Protein AF-A0A7X3NSZ2-F1 (afdb_monomer_lite)

Structure (mmCIF, N/CA/C/O backbone):
data_AF-A0A7X3NSZ2-F1
#
_entry.id   AF-A0A7X3NSZ2-F1
#
loop_
_atom_site.group_PDB
_atom_site.id
_atom_site.type_symbol
_atom_site.label_atom_id
_atom_site.label_alt_id
_atom_site.label_comp_id
_atom_site.label_asym_id
_atom_site.label_entity_id
_atom_site.label_seq_id
_atom_site.pdbx_PDB_ins_code
_atom_site.Cartn_x
_atom_site.Cartn_y
_atom_site.Cartn_z
_atom_site.occupancy
_atom_site.B_iso_or_equiv
_atom_site.auth_seq_id
_atom_site.auth_comp_id
_atom_site.auth_asym_id
_atom_site.auth_atom_id
_atom_site.pdbx_PDB_model_num
ATOM 1 N N . MET A 1 1 ? 3.920 15.891 -37.381 1.00 35.09 1 MET A N 1
ATOM 2 C CA . MET A 1 1 ? 3.460 14.512 -37.670 1.00 35.09 1 MET A CA 1
ATOM 3 C C . MET A 1 1 ? 4.471 13.501 -37.118 1.00 35.09 1 MET A C 1
ATOM 5 O O . MET A 1 1 ? 5.398 13.156 -37.830 1.00 35.09 1 MET A O 1
ATOM 9 N N . LYS A 1 2 ? 4.367 13.088 -35.842 1.00 36.53 2 LYS A N 1
ATOM 10 C CA . LYS A 1 2 ? 5.225 12.048 -35.213 1.00 36.53 2 LYS A CA 1
ATOM 11 C C . LYS A 1 2 ? 4.494 11.285 -34.080 1.00 36.53 2 LYS A C 1
ATOM 13 O O . LYS A 1 2 ? 5.089 10.977 -33.058 1.00 36.53 2 LYS A O 1
ATOM 18 N N . SER A 1 3 ? 3.196 11.005 -34.232 1.00 36.59 3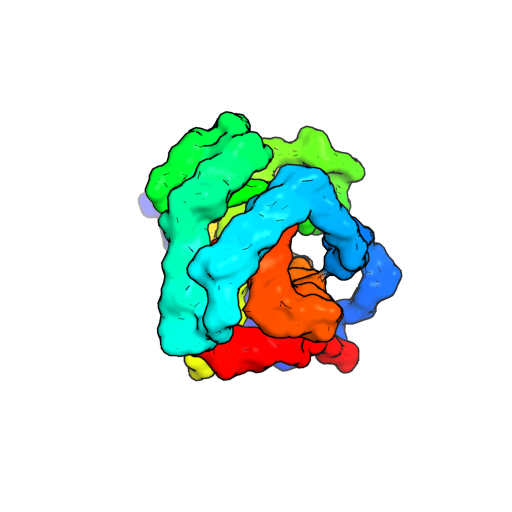 SER A N 1
ATOM 19 C CA . SER A 1 3 ? 2.405 10.279 -33.209 1.00 36.59 3 SER A CA 1
ATOM 20 C C . SER A 1 3 ? 1.760 8.982 -33.713 1.00 36.59 3 SER A C 1
ATOM 22 O O . SER A 1 3 ? 1.118 8.288 -32.936 1.00 36.59 3 SER A O 1
ATOM 24 N N . SER A 1 4 ? 1.935 8.621 -34.988 1.00 33.69 4 SER A N 1
ATOM 25 C CA . SER A 1 4 ? 1.250 7.475 -35.607 1.00 33.69 4 SER A CA 1
ATOM 26 C C . SER A 1 4 ? 1.986 6.136 -35.475 1.00 33.69 4 SER A C 1
ATOM 28 O O . SER A 1 4 ? 1.356 5.095 -35.610 1.00 33.69 4 SER A O 1
ATOM 30 N N . VAL A 1 5 ? 3.290 6.130 -35.169 1.00 38.22 5 VAL A N 1
ATOM 31 C CA . VAL A 1 5 ? 4.092 4.888 -35.083 1.00 38.22 5 VAL A CA 1
ATOM 32 C C . VAL A 1 5 ? 3.880 4.145 -33.756 1.00 38.22 5 VAL A C 1
ATOM 34 O O . VAL A 1 5 ? 4.021 2.929 -33.698 1.00 38.22 5 VAL A O 1
ATOM 37 N N . PHE A 1 6 ? 3.442 4.839 -32.702 1.00 41.88 6 PHE A N 1
ATOM 38 C CA . PHE A 1 6 ? 3.180 4.208 -31.407 1.00 41.88 6 PHE A CA 1
ATOM 39 C C . PHE A 1 6 ? 1.977 3.246 -31.459 1.00 41.88 6 PHE A C 1
ATOM 41 O O . PHE A 1 6 ? 2.056 2.150 -30.909 1.00 41.88 6 PHE A O 1
ATOM 48 N N . PHE A 1 7 ? 0.913 3.585 -32.199 1.00 40.50 7 PHE A N 1
ATOM 49 C CA . PHE A 1 7 ? -0.352 2.836 -32.193 1.00 40.50 7 PHE A CA 1
ATOM 50 C C . PHE A 1 7 ? -0.265 1.393 -32.724 1.00 40.50 7 PHE A C 1
ATOM 52 O O . PHE A 1 7 ? -0.913 0.517 -32.157 1.00 40.50 7 PHE A O 1
ATOM 59 N N . LEU A 1 8 ? 0.554 1.108 -33.746 1.00 36.34 8 LEU A N 1
ATOM 60 C CA . LEU A 1 8 ? 0.629 -0.244 -34.329 1.00 36.34 8 LEU A CA 1
ATOM 61 C C . LEU A 1 8 ? 1.374 -1.265 -33.450 1.00 36.34 8 LEU A C 1
ATOM 63 O O . LEU A 1 8 ? 1.098 -2.459 -33.529 1.00 36.34 8 LEU A O 1
ATOM 67 N N . SER A 1 9 ? 2.292 -0.819 -32.588 1.00 45.97 9 SER A N 1
ATOM 68 C CA . SER A 1 9 ? 3.065 -1.723 -31.719 1.00 45.97 9 SER A CA 1
ATOM 69 C C . SER A 1 9 ? 2.297 -2.200 -30.475 1.00 45.97 9 SER A C 1
ATOM 71 O O . SER A 1 9 ? 2.665 -3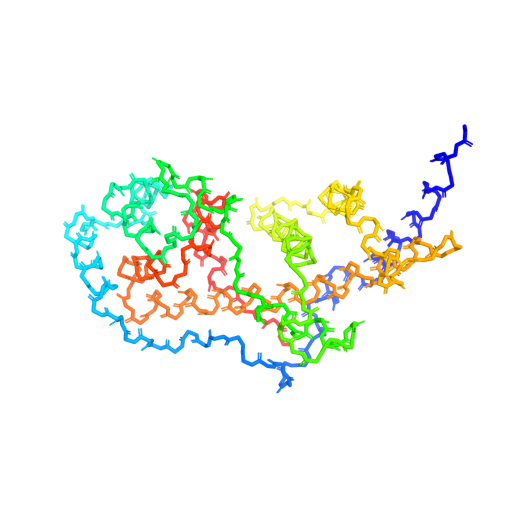.210 -29.873 1.00 45.97 9 SER A O 1
ATOM 73 N N . TYR A 1 10 ? 1.199 -1.525 -30.110 1.00 48.06 10 TYR A N 1
ATOM 74 C CA . TYR A 1 10 ? 0.397 -1.871 -28.931 1.00 48.06 10 TYR A CA 1
ATOM 75 C C . TYR A 1 10 ? -0.483 -3.105 -29.132 1.00 48.06 10 TYR A C 1
ATOM 77 O O . TYR A 1 10 ? -0.672 -3.862 -28.182 1.00 48.06 10 TYR A O 1
ATOM 85 N N . SER A 1 11 ? -0.965 -3.367 -30.352 1.00 48.50 11 SER A N 1
ATOM 86 C CA . SER A 1 11 ? -1.761 -4.570 -30.629 1.00 48.50 11 SER A CA 1
ATOM 87 C C . SER A 1 11 ? -0.955 -5.851 -30.391 1.00 48.50 11 SER A C 1
ATOM 89 O O . SER A 1 11 ? -1.490 -6.811 -29.852 1.00 48.50 11 SER A O 1
ATOM 91 N N . ILE A 1 12 ? 0.348 -5.859 -30.692 1.00 52.16 12 ILE A N 1
ATOM 92 C CA . ILE A 1 12 ? 1.235 -7.015 -30.452 1.00 52.16 12 ILE A CA 1
ATOM 93 C C . ILE A 1 12 ? 1.471 -7.231 -28.947 1.00 52.16 12 ILE A C 1
ATOM 95 O O . ILE A 1 12 ? 1.494 -8.363 -28.469 1.00 52.16 12 ILE A O 1
ATOM 99 N N . CYS A 1 13 ? 1.581 -6.141 -28.187 1.00 49.53 13 CYS A N 1
ATOM 100 C CA . CYS A 1 13 ? 1.687 -6.154 -26.728 1.00 49.53 13 CYS A CA 1
ATOM 101 C C . CYS A 1 13 ? 0.430 -6.762 -26.069 1.00 49.53 13 CYS A C 1
ATOM 103 O O . CYS A 1 13 ? 0.527 -7.594 -25.167 1.00 49.53 13 CYS A O 1
ATOM 105 N N . LEU A 1 14 ? -0.749 -6.395 -26.586 1.00 51.28 14 LEU A N 1
ATOM 106 C CA . LEU A 1 14 ? -2.050 -6.935 -26.185 1.00 51.28 14 LEU A CA 1
ATOM 107 C C . LEU A 1 14 ? -2.146 -8.441 -26.472 1.00 51.28 14 LEU A C 1
ATOM 109 O O . LEU A 1 14 ? -2.592 -9.204 -25.621 1.00 51.28 14 LEU A O 1
ATOM 113 N N . TRP A 1 15 ? -1.664 -8.874 -27.643 1.00 53.78 15 TRP A N 1
ATOM 114 C CA . TRP A 1 15 ? -1.603 -10.286 -28.024 1.00 53.78 15 TRP A CA 1
ATOM 115 C C . TRP A 1 15 ? -0.648 -11.098 -27.145 1.00 53.78 15 TRP A C 1
ATOM 117 O O . TRP A 1 15 ? -0.982 -12.223 -26.798 1.00 53.78 15 TRP A O 1
ATOM 127 N N . LEU A 1 16 ? 0.494 -10.546 -26.725 1.00 53.50 16 LEU A N 1
ATOM 128 C CA . LEU A 1 16 ? 1.410 -11.212 -25.788 1.00 53.50 16 LEU A CA 1
ATOM 129 C C . LEU A 1 16 ? 0.806 -11.360 -24.383 1.00 53.50 16 LEU A C 1
ATOM 131 O O . LEU A 1 16 ? 0.929 -12.426 -23.785 1.00 53.50 16 LEU A O 1
ATOM 135 N N . MET A 1 17 ? 0.094 -10.345 -23.878 1.00 53.56 17 MET A N 1
ATOM 136 C CA . MET A 1 17 ? -0.639 -10.463 -22.607 1.00 53.56 17 MET A CA 1
ATOM 137 C C . MET A 1 17 ? -1.823 -11.444 -22.697 1.00 53.56 17 MET A C 1
ATOM 139 O O . MET A 1 17 ? -2.117 -12.143 -21.730 1.00 53.56 17 MET A O 1
ATOM 143 N N . LEU A 1 18 ? -2.475 -11.539 -23.861 1.00 53.66 18 LEU A N 1
ATOM 144 C CA . LEU A 1 18 ? -3.557 -12.491 -24.135 1.00 53.66 18 LEU A CA 1
ATOM 145 C C . LEU A 1 18 ? -3.063 -13.935 -24.324 1.00 53.66 18 LEU A C 1
ATOM 147 O O . LEU A 1 18 ? -3.707 -14.857 -23.832 1.00 53.66 18 LEU A O 1
ATOM 151 N N . LEU A 1 19 ? -1.923 -14.141 -24.993 1.00 47.88 19 LEU A N 1
ATOM 152 C CA . LEU A 1 19 ? -1.335 -15.463 -25.259 1.00 47.88 19 LEU A CA 1
ATOM 153 C C . LEU A 1 19 ? -0.766 -16.126 -24.004 1.00 47.88 19 LEU A C 1
ATOM 155 O O . LEU A 1 19 ? -0.762 -17.350 -23.921 1.00 47.88 19 LEU A O 1
ATOM 159 N N . ILE A 1 20 ? -0.319 -15.339 -23.021 1.00 51.19 20 ILE A N 1
ATOM 160 C CA . ILE A 1 20 ? 0.092 -15.875 -21.717 1.00 51.19 20 ILE A CA 1
ATOM 161 C C . ILE A 1 20 ? -1.137 -16.287 -20.891 1.00 51.19 20 ILE A C 1
ATOM 163 O O . ILE A 1 20 ? -1.018 -17.141 -20.027 1.00 51.19 20 ILE A O 1
ATOM 167 N N . GLY A 1 21 ? -2.334 -15.777 -21.197 1.00 42.12 21 GLY A N 1
ATOM 168 C CA . GLY A 1 21 ? -3.558 -16.097 -20.473 1.00 42.12 21 GLY A CA 1
ATOM 169 C C . GLY A 1 21 ? -3.542 -15.530 -19.050 1.00 42.12 21 GLY A C 1
ATOM 170 O O . GLY A 1 21 ? -2.716 -15.886 -18.214 1.00 42.12 21 GLY A O 1
ATOM 171 N N . ALA A 1 22 ? -4.527 -14.692 -18.726 1.00 43.78 22 ALA A N 1
ATOM 172 C CA . ALA A 1 22 ? -4.773 -14.247 -17.351 1.00 43.78 22 ALA A CA 1
ATOM 173 C C . ALA A 1 22 ? -4.772 -15.388 -16.292 1.00 43.78 22 ALA A C 1
ATOM 175 O O . ALA A 1 22 ? -4.341 -15.124 -15.170 1.00 43.78 22 ALA A O 1
ATOM 176 N N . PRO A 1 23 ? -5.162 -16.648 -16.605 1.00 41.56 23 PRO A N 1
ATOM 177 C CA . PRO A 1 23 ? -5.028 -17.761 -15.664 1.00 41.56 23 PRO A CA 1
ATOM 178 C C . PRO A 1 23 ? -3.584 -18.226 -15.412 1.00 41.56 23 PRO A C 1
ATOM 180 O O . PRO A 1 23 ? -3.306 -18.705 -14.319 1.00 41.56 23 PRO A O 1
ATOM 183 N N . ALA A 1 24 ? -2.655 -18.098 -16.370 1.00 39.03 24 ALA A N 1
ATOM 184 C CA . ALA A 1 24 ? -1.296 -18.635 -16.209 1.00 39.03 24 ALA A CA 1
ATOM 185 C C . ALA A 1 24 ? -0.373 -17.709 -15.397 1.00 39.03 24 ALA A C 1
ATOM 187 O O . ALA A 1 24 ? 0.578 -18.169 -14.762 1.00 39.03 24 ALA A O 1
ATOM 188 N N . LEU A 1 25 ? -0.693 -16.410 -15.351 1.00 43.59 25 LEU A N 1
ATOM 189 C CA . LEU A 1 25 ? -0.060 -15.442 -14.447 1.00 43.59 25 LEU A CA 1
ATOM 190 C C . LEU A 1 25 ? -0.298 -15.770 -12.959 1.00 43.59 25 LEU A C 1
ATOM 192 O O . LEU A 1 25 ? 0.456 -15.304 -12.111 1.00 43.59 25 LEU A O 1
ATOM 196 N N . LEU A 1 26 ? -1.306 -16.595 -12.645 1.00 42.41 26 LEU A N 1
ATOM 197 C CA . LEU A 1 26 ? -1.582 -17.094 -11.294 1.00 42.41 26 LEU A CA 1
ATOM 198 C C . LEU A 1 26 ? -0.808 -18.375 -10.933 1.00 42.41 26 LEU A C 1
ATOM 200 O O . LEU A 1 26 ? -0.823 -18.750 -9.768 1.00 42.41 26 LEU A O 1
ATOM 204 N N . THR A 1 27 ? -0.138 -19.037 -11.886 1.00 40.28 27 THR A N 1
ATOM 205 C CA . THR A 1 27 ? 0.480 -20.370 -11.688 1.00 40.28 27 THR A CA 1
ATOM 206 C C . THR A 1 27 ? 2.011 -20.398 -11.688 1.00 40.28 27 THR A C 1
ATOM 208 O O . THR A 1 27 ? 2.591 -21.474 -11.593 1.00 40.28 27 THR A O 1
ATOM 211 N N . VAL A 1 28 ? 2.707 -19.262 -11.812 1.00 39.16 28 VAL A N 1
ATOM 212 C CA . VAL A 1 28 ? 4.183 -19.270 -11.856 1.00 39.16 28 VAL A CA 1
ATOM 213 C C . VAL A 1 28 ? 4.778 -18.165 -10.992 1.00 39.16 28 VAL A C 1
ATOM 215 O O . VAL A 1 28 ? 5.143 -17.115 -11.506 1.00 39.16 28 VAL A O 1
ATOM 218 N N . VAL A 1 29 ? 4.940 -18.432 -9.691 1.00 41.72 29 VAL A N 1
ATOM 219 C CA . VAL A 1 29 ? 6.037 -17.866 -8.881 1.00 41.72 29 VAL A CA 1
ATOM 220 C C . VAL A 1 29 ? 6.434 -18.884 -7.805 1.00 41.72 29 VAL A C 1
ATOM 222 O O . VAL A 1 29 ? 5.722 -19.058 -6.816 1.00 41.72 29 VAL A O 1
ATOM 225 N N . ASN A 1 30 ? 7.593 -19.530 -7.971 1.00 38.22 30 ASN A N 1
ATOM 226 C CA . ASN A 1 30 ? 8.265 -20.213 -6.863 1.00 38.22 30 ASN A CA 1
ATOM 227 C C . ASN A 1 30 ? 8.746 -19.148 -5.867 1.00 38.22 30 ASN A C 1
ATOM 229 O O . ASN A 1 30 ? 9.495 -18.239 -6.216 1.00 38.22 30 ASN A O 1
ATOM 233 N N . ALA A 1 31 ? 8.238 -19.239 -4.644 1.00 41.94 31 ALA A N 1
ATOM 234 C CA . ALA A 1 31 ? 8.200 -18.171 -3.651 1.00 41.94 31 ALA A CA 1
ATOM 235 C C . ALA A 1 31 ? 9.450 -18.027 -2.769 1.00 41.94 31 ALA A C 1
ATOM 237 O O . ALA A 1 31 ? 9.527 -17.066 -2.001 1.00 41.94 31 ALA A O 1
ATOM 238 N N . ASP A 1 32 ? 10.387 -18.969 -2.834 1.00 38.06 32 ASP A N 1
ATOM 239 C CA . ASP A 1 32 ? 11.293 -19.224 -1.707 1.00 38.06 32 ASP A CA 1
ATOM 240 C C . ASP A 1 32 ? 12.547 -18.334 -1.640 1.00 38.06 32 ASP A C 1
ATOM 242 O O . ASP A 1 32 ? 13.280 -18.407 -0.659 1.00 38.06 32 ASP A O 1
ATOM 246 N N . GLU A 1 33 ? 12.792 -17.430 -2.595 1.00 39.12 33 GLU A N 1
ATOM 247 C CA . GLU A 1 33 ? 14.076 -16.694 -2.652 1.00 39.12 33 GLU A CA 1
ATOM 248 C C . GLU A 1 33 ? 13.965 -15.162 -2.678 1.00 39.12 33 GLU A C 1
ATOM 250 O O . GLU A 1 33 ? 14.886 -14.463 -3.101 1.00 39.12 33 GLU A O 1
ATOM 255 N N . LEU A 1 34 ? 12.853 -14.590 -2.211 1.00 39.97 34 LEU A N 1
ATOM 256 C CA . LEU A 1 34 ? 12.586 -13.164 -2.403 1.00 39.97 34 LEU A CA 1
ATOM 257 C C . LEU A 1 34 ? 12.498 -12.379 -1.087 1.00 39.97 34 LEU A C 1
ATOM 259 O O . LEU A 1 34 ? 11.438 -12.314 -0.467 1.00 39.97 34 LEU A O 1
ATOM 263 N N . GLY A 1 35 ? 13.632 -11.747 -0.744 1.00 40.91 35 GLY A N 1
ATOM 264 C CA . GLY A 1 35 ? 13.902 -10.748 0.306 1.00 40.91 35 GLY A CA 1
ATOM 265 C C . GLY A 1 35 ? 12.745 -10.318 1.217 1.00 40.91 35 GLY A C 1
ATOM 266 O O . GLY A 1 35 ? 11.675 -9.898 0.760 1.00 40.91 35 GLY A O 1
ATOM 267 N N . GLU A 1 36 ? 13.002 -10.374 2.528 1.00 37.03 36 GLU A N 1
ATOM 268 C CA . GLU A 1 36 ? 12.077 -9.967 3.584 1.00 37.03 36 GLU A CA 1
ATOM 269 C C . GLU A 1 36 ? 11.566 -8.538 3.336 1.00 37.03 36 GLU A C 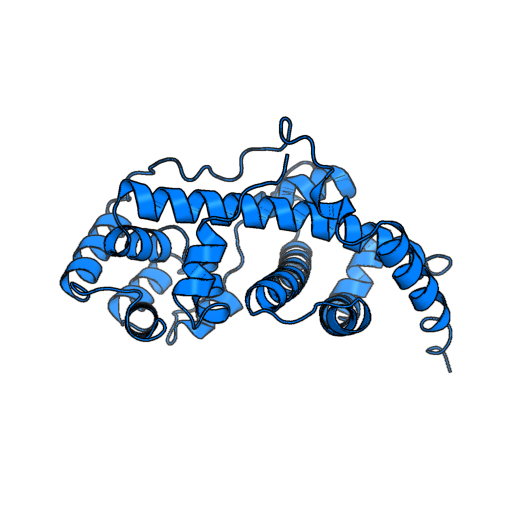1
ATOM 271 O O . GLU A 1 36 ? 12.237 -7.544 3.600 1.00 37.03 36 GLU A O 1
ATOM 276 N N . THR A 1 37 ? 10.322 -8.408 2.870 1.00 44.78 37 THR A N 1
ATOM 277 C CA . THR A 1 37 ? 9.543 -7.224 3.245 1.00 44.78 37 THR A CA 1
ATOM 278 C C . THR A 1 37 ? 9.443 -7.234 4.760 1.00 44.78 37 THR A C 1
ATOM 280 O O . THR A 1 37 ? 9.261 -8.335 5.287 1.00 44.78 37 THR A O 1
ATOM 283 N N . PRO A 1 38 ? 9.510 -6.078 5.449 1.00 43.66 38 PRO A N 1
ATOM 284 C CA . PRO A 1 38 ? 9.404 -6.015 6.899 1.00 43.66 38 PRO A CA 1
ATOM 285 C C . PRO A 1 38 ? 8.186 -6.824 7.317 1.00 43.66 38 PRO A C 1
ATOM 287 O O . PRO A 1 38 ? 7.033 -6.478 7.033 1.00 43.66 38 PRO A O 1
ATOM 290 N N . ASN A 1 39 ? 8.510 -7.991 7.859 1.00 45.72 39 ASN A N 1
ATOM 291 C CA . ASN A 1 39 ? 7.576 -9.030 8.193 1.00 45.72 39 ASN A CA 1
ATOM 292 C C . ASN A 1 39 ? 6.588 -8.368 9.158 1.00 45.72 39 ASN A C 1
ATOM 294 O O . ASN A 1 39 ? 7.020 -7.666 10.080 1.00 45.72 39 ASN A O 1
ATOM 298 N N . ILE A 1 40 ? 5.278 -8.538 8.946 1.00 51.12 40 ILE A N 1
ATOM 299 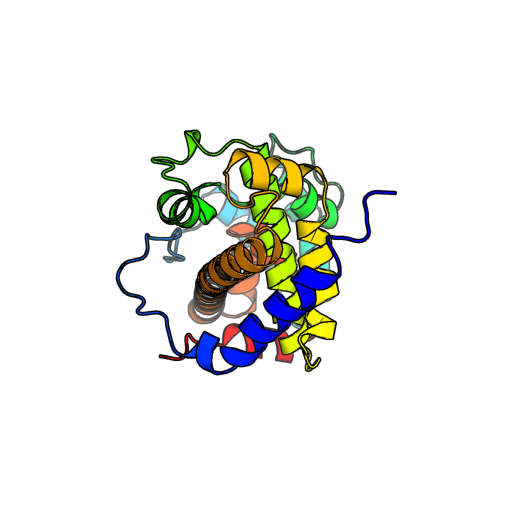C CA . ILE A 1 40 ? 4.307 -8.236 10.007 1.00 51.12 40 ILE A CA 1
ATOM 300 C C . ILE A 1 40 ? 4.467 -9.327 11.072 1.00 51.12 40 ILE A C 1
ATOM 302 O O . ILE A 1 40 ? 3.535 -10.043 11.416 1.00 51.12 40 ILE A O 1
ATOM 306 N N . ARG A 1 41 ? 5.686 -9.482 11.597 1.00 47.28 41 ARG A N 1
ATOM 307 C CA . ARG A 1 41 ? 5.871 -10.032 12.922 1.00 47.28 41 ARG A CA 1
ATOM 308 C C . ARG A 1 41 ? 5.118 -9.088 13.831 1.00 47.28 41 ARG A C 1
ATOM 310 O O . ARG A 1 41 ? 5.012 -7.895 13.536 1.00 47.28 41 ARG A O 1
ATOM 317 N N . GLU A 1 42 ? 4.564 -9.660 14.882 1.00 61.31 42 GLU A N 1
ATOM 318 C CA . GLU A 1 42 ? 3.838 -9.036 15.980 1.00 61.31 42 GLU A CA 1
ATOM 319 C C . GLU A 1 42 ? 4.686 -7.944 16.646 1.00 61.31 42 GLU A C 1
ATOM 321 O O . GLU A 1 42 ? 5.127 -8.053 17.790 1.00 61.31 42 GLU A O 1
ATOM 326 N N . ASN A 1 43 ? 4.989 -6.885 15.904 1.00 68.12 43 ASN A N 1
ATOM 327 C CA . ASN A 1 43 ? 5.871 -5.843 16.344 1.00 68.12 43 ASN A CA 1
ATOM 328 C C . ASN A 1 43 ? 5.095 -5.131 17.427 1.00 68.12 43 ASN A C 1
ATOM 330 O O . ASN A 1 43 ? 4.034 -4.536 17.200 1.00 68.12 43 ASN A O 1
ATOM 334 N N . LYS A 1 44 ? 5.622 -5.275 18.637 1.00 87.94 44 LYS A N 1
ATOM 335 C CA . LYS A 1 44 ? 5.152 -4.556 19.800 1.00 87.94 44 LYS A CA 1
ATOM 336 C C . LYS A 1 44 ? 5.077 -3.082 19.417 1.00 87.94 44 LYS A C 1
ATOM 338 O O . LYS A 1 44 ? 6.056 -2.528 18.923 1.00 87.94 44 LYS A O 1
ATOM 343 N N . LEU A 1 45 ? 3.913 -2.476 19.639 1.00 92.88 45 LEU A N 1
ATOM 344 C CA . LEU A 1 45 ? 3.738 -1.046 19.425 1.00 92.88 45 LEU A CA 1
ATOM 345 C C . LEU A 1 45 ? 4.806 -0.313 20.243 1.00 92.88 45 LEU A C 1
ATOM 347 O O . LEU A 1 45 ? 5.004 -0.607 21.428 1.00 92.88 45 LEU A O 1
ATOM 351 N N . SER A 1 46 ? 5.493 0.634 19.616 1.00 93.81 46 SER A N 1
ATOM 352 C CA . SER A 1 46 ? 6.335 1.595 20.318 1.00 93.81 46 SER A CA 1
ATOM 353 C C . SER A 1 46 ? 5.505 2.388 21.334 1.00 93.81 46 SER A C 1
ATOM 355 O O . SER A 1 46 ? 4.272 2.369 21.326 1.00 93.81 46 SER A O 1
ATOM 357 N N . ALA A 1 47 ? 6.162 3.115 22.238 1.00 94.56 47 ALA A N 1
ATOM 358 C CA . ALA A 1 47 ? 5.454 3.874 23.270 1.00 94.56 47 ALA A CA 1
ATOM 359 C C . ALA A 1 47 ? 4.468 4.909 22.684 1.00 94.56 47 ALA A C 1
ATOM 361 O O . ALA A 1 47 ? 3.361 5.069 23.205 1.00 94.56 47 ALA A O 1
ATOM 362 N N . SER A 1 48 ? 4.839 5.584 21.588 1.00 93.81 48 SER A N 1
ATOM 363 C CA . SER A 1 48 ? 3.966 6.536 20.888 1.00 93.81 48 SER A CA 1
ATOM 364 C C . SER A 1 48 ? 2.792 5.832 20.206 1.00 93.81 48 SER A C 1
ATOM 366 O O . SER A 1 48 ? 1.648 6.256 20.378 1.00 93.81 48 SER A O 1
ATOM 368 N N . GLU A 1 49 ? 3.046 4.721 19.512 1.00 96.44 49 GLU A N 1
ATOM 369 C CA . GLU A 1 49 ? 2.017 3.900 18.867 1.00 96.44 49 GLU A CA 1
ATOM 370 C C . GLU A 1 49 ? 1.026 3.314 19.882 1.00 96.44 49 GLU A C 1
ATOM 372 O O . GLU A 1 49 ? -0.184 3.352 19.676 1.00 96.44 49 GLU A O 1
ATOM 377 N N . GLN A 1 50 ? 1.515 2.823 21.022 1.00 97.31 50 GLN A N 1
ATOM 378 C CA . GLN A 1 50 ? 0.676 2.280 22.087 1.00 97.31 50 GLN A CA 1
ATOM 379 C C . GLN A 1 50 ? -0.219 3.364 22.698 1.00 97.31 50 GLN A C 1
ATOM 381 O O . GLN A 1 50 ? -1.387 3.108 22.998 1.00 97.31 50 GLN A O 1
ATOM 386 N N . LYS A 1 51 ? 0.304 4.587 22.856 1.00 96.94 51 LYS A N 1
ATOM 387 C CA . LYS A 1 51 ? -0.466 5.736 23.342 1.00 96.94 51 LYS A CA 1
ATOM 388 C C . LYS A 1 51 ? -1.610 6.079 22.387 1.00 96.94 51 LYS A C 1
ATOM 390 O O . LYS A 1 51 ? -2.745 6.218 22.844 1.00 96.94 51 LYS A O 1
ATOM 395 N N . ILE A 1 52 ? -1.338 6.209 21.085 1.00 97.69 52 ILE A N 1
ATOM 396 C CA . ILE A 1 52 ? -2.393 6.522 20.108 1.00 97.69 52 ILE A CA 1
ATOM 397 C C . ILE A 1 52 ? -3.375 5.354 19.947 1.00 97.69 52 ILE A C 1
ATOM 399 O O . ILE A 1 52 ? -4.577 5.595 19.882 1.00 97.69 52 ILE A O 1
ATOM 403 N N . PHE A 1 53 ? -2.910 4.102 20.003 1.00 97.75 53 PHE A N 1
ATOM 404 C CA . PHE A 1 53 ? -3.768 2.914 19.989 1.00 97.75 53 PHE A CA 1
ATOM 405 C C . PHE A 1 53 ? -4.802 2.943 21.118 1.00 97.75 53 PHE A C 1
ATOM 407 O O . PHE A 1 53 ? -5.995 2.815 20.856 1.00 97.75 53 PHE A O 1
ATOM 414 N N . THR A 1 54 ? -4.371 3.166 22.365 1.00 97.56 54 THR A N 1
ATOM 415 C CA . THR A 1 54 ? -5.283 3.229 23.519 1.00 97.56 54 THR A CA 1
ATOM 416 C C . THR A 1 54 ? -6.313 4.354 23.371 1.00 97.56 54 THR A C 1
ATOM 418 O O . THR A 1 54 ? -7.487 4.166 23.701 1.00 97.56 54 THR A O 1
ATOM 421 N N . LEU A 1 55 ? -5.896 5.513 22.845 1.00 97.31 55 LEU A N 1
ATOM 422 C CA . LEU A 1 55 ? -6.791 6.649 22.605 1.00 97.31 55 LEU A CA 1
ATOM 423 C C . LEU A 1 55 ? -7.849 6.316 21.548 1.00 97.31 55 LEU A C 1
ATOM 425 O O . LEU A 1 55 ? -9.039 6.455 21.820 1.00 97.31 55 LEU A O 1
ATOM 429 N N . LEU A 1 56 ? -7.429 5.819 20.382 1.00 97.56 56 LEU A N 1
ATOM 430 C CA . LEU A 1 56 ? -8.346 5.465 19.299 1.00 97.56 56 LEU A CA 1
ATOM 431 C C . LEU A 1 56 ? -9.277 4.320 19.698 1.00 97.56 56 LEU A C 1
ATOM 433 O O . LEU A 1 56 ? -10.464 4.376 19.406 1.00 97.56 56 LEU A O 1
ATOM 437 N N . LYS A 1 57 ? -8.787 3.318 20.431 1.00 97.06 57 LYS A N 1
ATOM 438 C CA . LYS A 1 57 ? -9.630 2.226 20.932 1.00 97.06 57 LYS A CA 1
ATOM 439 C C . LYS A 1 57 ? -10.737 2.725 21.866 1.00 97.06 57 LYS A C 1
ATOM 441 O O . LYS A 1 57 ? -11.859 2.234 21.806 1.00 97.06 57 LYS A O 1
ATOM 446 N N . THR A 1 58 ? -10.431 3.712 22.707 1.00 97.12 58 THR A N 1
ATOM 447 C CA . THR A 1 58 ? -11.417 4.325 23.613 1.00 97.12 58 THR A CA 1
ATOM 448 C C . THR A 1 58 ? -12.442 5.167 22.846 1.00 97.12 58 THR A C 1
ATOM 450 O O . THR A 1 58 ? -13.622 5.147 23.179 1.00 97.12 58 THR A O 1
ATOM 453 N N . GLU A 1 59 ? -12.008 5.899 21.817 1.00 96.38 59 GLU A N 1
ATOM 454 C CA . GLU A 1 59 ? -12.874 6.784 21.020 1.00 96.38 59 GLU A CA 1
ATOM 455 C C . GLU A 1 59 ? -13.719 6.026 19.981 1.00 96.38 59 GLU A C 1
ATOM 457 O O . GLU A 1 59 ? -14.788 6.497 19.592 1.00 96.38 59 GLU A O 1
ATOM 462 N N . PHE A 1 60 ? -13.277 4.835 19.570 1.00 96.00 60 PHE A N 1
ATOM 463 C CA . PHE A 1 60 ? -13.948 3.978 18.593 1.00 96.00 60 PHE A CA 1
ATOM 464 C C . PHE A 1 60 ? -14.198 2.560 19.154 1.00 96.00 60 PHE A C 1
ATOM 466 O O . PHE A 1 60 ? -13.643 1.591 18.636 1.00 96.00 60 PHE A O 1
ATOM 473 N N . PRO A 1 61 ? -15.045 2.401 20.194 1.00 91.44 61 PRO A N 1
ATOM 474 C CA . PRO A 1 61 ? -15.267 1.107 20.854 1.00 91.44 61 PRO A CA 1
ATOM 475 C C . PRO A 1 61 ? -16.143 0.129 20.047 1.00 91.44 61 PRO A C 1
ATOM 477 O O . PRO A 1 61 ? -16.249 -1.042 20.406 1.00 91.44 61 PRO A O 1
ATOM 480 N N . GLY A 1 62 ? -16.812 0.605 18.991 1.00 86.44 62 GLY A N 1
ATOM 481 C CA . GLY A 1 62 ? -17.731 -0.185 18.168 1.00 86.44 62 GLY A CA 1
ATOM 482 C C . GLY A 1 62 ? -17.059 -0.941 17.018 1.00 86.44 62 GLY A C 1
ATOM 483 O O . GLY A 1 62 ? -15.862 -0.823 16.775 1.00 86.44 62 GLY A O 1
ATOM 484 N N . GLU A 1 63 ? -17.860 -1.706 16.275 1.00 91.88 63 GLU A N 1
ATOM 485 C CA . GLU A 1 63 ? -17.439 -2.390 15.045 1.00 91.88 63 GLU A CA 1
ATOM 486 C C . GLU A 1 63 ? -16.938 -1.393 13.990 1.00 91.88 63 GLU A C 1
ATOM 488 O O . GLU A 1 63 ? -17.688 -0.549 13.489 1.00 91.88 63 GLU A O 1
ATOM 493 N N . LEU A 1 64 ? -15.661 -1.503 13.625 1.00 92.00 64 LEU A N 1
ATOM 494 C CA . LEU A 1 64 ? -15.025 -0.574 12.690 1.00 92.00 64 LEU A CA 1
ATOM 495 C C . LEU A 1 64 ? -15.405 -0.823 11.225 1.00 92.00 64 LEU A C 1
ATOM 497 O O . LEU A 1 64 ? -15.430 0.120 10.434 1.00 92.00 64 LEU A O 1
ATOM 501 N N . LEU A 1 65 ? -15.720 -2.072 10.876 1.00 90.50 65 LEU A N 1
ATOM 502 C CA . LEU A 1 65 ? -16.153 -2.478 9.534 1.00 90.50 65 LEU A CA 1
ATOM 503 C C . LEU A 1 65 ? -17.664 -2.312 9.306 1.00 90.50 65 LEU A C 1
ATOM 505 O O . LEU A 1 65 ? -18.170 -2.685 8.250 1.00 90.50 65 LEU A O 1
ATOM 509 N N . ARG A 1 66 ? -18.413 -1.776 10.274 1.00 84.50 66 ARG A N 1
ATOM 510 C CA . ARG A 1 66 ? -19.856 -1.566 10.121 1.00 84.50 66 ARG A CA 1
ATOM 511 C C . ARG A 1 66 ? -20.151 -0.401 9.165 1.00 84.50 66 ARG A C 1
ATOM 513 O O . ARG A 1 66 ? -19.343 0.519 9.015 1.00 84.50 66 ARG A O 1
ATOM 520 N N . ASP A 1 67 ? -21.335 -0.448 8.553 1.00 84.19 67 ASP A N 1
ATOM 521 C CA . ASP A 1 67 ? -21.903 0.602 7.707 1.00 84.19 67 ASP A CA 1
ATOM 522 C C . ASP A 1 67 ? -20.959 1.032 6.577 1.00 84.19 67 ASP A C 1
ATOM 524 O O . ASP A 1 67 ? -20.678 2.223 6.433 1.00 84.19 67 ASP A O 1
ATOM 528 N N . GLU A 1 68 ? -20.444 0.078 5.793 1.00 84.62 68 GLU A N 1
ATOM 529 C CA . GLU A 1 68 ? -19.640 0.384 4.597 1.00 84.62 68 GLU A CA 1
ATOM 530 C C . GLU A 1 68 ? -18.402 1.243 4.924 1.00 84.62 68 GLU A C 1
ATOM 532 O O . GLU A 1 68 ? -18.142 2.289 4.320 1.00 84.62 68 GLU A O 1
ATOM 537 N N . PHE A 1 69 ? -17.638 0.834 5.945 1.00 91.25 69 PHE A N 1
ATOM 538 C CA . PHE A 1 69 ? -16.418 1.519 6.396 1.00 91.25 69 PHE A CA 1
ATOM 539 C C . PHE A 1 69 ? -16.628 2.933 6.965 1.00 91.25 69 PHE A C 1
ATOM 541 O O . PHE A 1 69 ? -15.644 3.640 7.211 1.00 91.25 69 PHE A O 1
ATOM 548 N N . LYS A 1 70 ? -17.863 3.388 7.224 1.00 91.88 70 LYS A N 1
ATOM 549 C CA . LYS A 1 70 ? -18.106 4.748 7.749 1.00 91.88 70 LYS A CA 1
ATOM 550 C C . LYS A 1 70 ? -17.350 5.019 9.046 1.00 91.88 70 LYS A C 1
ATOM 552 O O . LYS A 1 70 ? -16.761 6.090 9.187 1.00 91.88 70 LYS A O 1
ATOM 557 N N . THR A 1 71 ? -17.329 4.069 9.980 1.00 93.50 71 THR A N 1
ATOM 558 C CA . THR A 1 71 ? -16.590 4.223 11.243 1.00 93.50 71 THR A CA 1
ATOM 559 C C . THR A 1 71 ? -15.085 4.297 11.000 1.00 93.50 71 THR A C 1
ATOM 561 O O . THR A 1 71 ? -14.416 5.167 11.556 1.00 93.50 71 THR A O 1
ATOM 564 N N . LEU A 1 72 ? -14.553 3.462 10.107 1.00 94.50 72 LEU A N 1
ATOM 565 C CA . LEU A 1 72 ? -13.131 3.466 9.771 1.00 94.50 72 LEU A CA 1
ATOM 566 C C . LEU A 1 72 ? -12.690 4.768 9.074 1.00 94.50 72 LEU A C 1
ATOM 568 O O . LEU A 1 72 ? -11.613 5.287 9.358 1.00 94.50 72 LEU A O 1
ATOM 572 N N . ARG A 1 73 ? -13.554 5.356 8.237 1.00 95.31 73 ARG A N 1
ATOM 573 C CA . ARG A 1 73 ? -13.343 6.691 7.646 1.00 95.31 73 ARG A CA 1
ATOM 574 C C . ARG A 1 73 ? -13.405 7.808 8.689 1.00 95.31 73 ARG A C 1
ATOM 576 O O . ARG A 1 73 ? -12.621 8.750 8.633 1.00 95.31 73 ARG A O 1
ATOM 583 N N . LYS A 1 74 ? -14.303 7.712 9.675 1.00 96.00 74 LYS A N 1
ATOM 584 C CA . LYS A 1 74 ? -14.320 8.654 10.810 1.00 96.00 74 LYS A CA 1
ATOM 585 C C . LYS A 1 74 ? -13.027 8.573 11.623 1.00 96.00 74 LYS A C 1
ATOM 587 O O . LYS A 1 74 ? -12.522 9.612 12.031 1.00 96.00 74 LYS A O 1
ATOM 592 N N . LEU A 1 75 ? -12.483 7.369 11.822 1.00 96.94 75 LEU A N 1
ATOM 593 C CA . LEU A 1 75 ? -11.184 7.175 12.468 1.00 96.94 75 LEU A CA 1
ATOM 594 C C . LEU A 1 75 ? -10.064 7.844 11.670 1.00 96.94 75 LEU A C 1
ATOM 596 O O . LEU A 1 75 ? -9.265 8.572 12.256 1.00 96.94 75 LEU A O 1
ATOM 600 N N . SER A 1 76 ? -10.026 7.658 10.346 1.00 96.88 76 SER A N 1
ATOM 601 C CA . SER A 1 76 ? -8.969 8.244 9.514 1.00 96.88 76 SER A CA 1
ATOM 602 C C . SER A 1 76 ? -8.979 9.774 9.521 1.00 96.88 76 SER A C 1
ATOM 604 O O . SER A 1 76 ? -7.924 10.394 9.471 1.00 96.88 76 SER A O 1
ATOM 606 N N . GLU A 1 77 ? -10.154 10.392 9.640 1.00 97.19 77 GLU A N 1
ATOM 607 C CA . GLU A 1 77 ? -10.298 11.851 9.753 1.00 97.19 77 GLU A CA 1
ATOM 608 C C . GLU A 1 77 ? -10.260 12.355 11.208 1.00 97.19 77 GLU A C 1
ATOM 610 O O . GLU A 1 77 ? -10.452 13.545 11.472 1.00 97.19 77 GLU A O 1
ATOM 615 N N . HIS A 1 78 ? -10.022 11.474 12.185 1.00 97.50 78 HIS A N 1
ATOM 616 C CA . HIS A 1 78 ? -10.019 11.868 13.585 1.00 97.50 78 HIS A CA 1
ATOM 617 C C . HIS A 1 78 ? -8.807 12.749 13.906 1.00 97.50 78 HIS A C 1
ATOM 619 O O . HIS A 1 78 ? -7.661 12.391 13.625 1.00 97.50 78 HIS A O 1
ATOM 625 N N . LYS A 1 79 ? -9.039 13.882 14.583 1.00 96.62 79 LYS A N 1
ATOM 626 C CA . LYS A 1 79 ? -7.998 14.881 14.889 1.00 96.62 79 LYS A CA 1
ATOM 627 C C . LYS A 1 79 ? -6.765 14.273 15.564 1.00 96.62 79 LYS A C 1
ATOM 629 O O . LYS A 1 79 ? -5.644 14.632 15.224 1.00 96.62 79 LYS A O 1
ATOM 634 N N . ARG A 1 80 ? -6.953 13.349 16.514 1.00 96.25 80 ARG A N 1
ATOM 635 C CA . ARG A 1 80 ? -5.823 12.705 17.208 1.00 96.25 80 ARG A CA 1
ATOM 636 C C . ARG A 1 80 ? -4.990 11.828 16.279 1.00 96.25 80 ARG A C 1
ATOM 638 O O . ARG A 1 80 ? -3.773 11.809 16.417 1.00 96.25 80 ARG A O 1
ATOM 645 N N . TYR A 1 81 ? -5.634 11.134 15.345 1.00 97.38 81 TYR A N 1
ATOM 646 C CA . TYR A 1 81 ? -4.938 10.299 14.374 1.00 97.38 81 TYR A CA 1
ATOM 647 C C . TYR A 1 81 ? -4.175 11.158 13.357 1.00 97.38 81 TYR A C 1
ATOM 649 O O . TYR A 1 81 ? -2.995 10.920 13.126 1.00 97.38 81 TYR A O 1
ATOM 657 N N . LEU A 1 82 ? -4.787 12.230 12.845 1.00 96.75 82 LEU A N 1
ATOM 658 C CA . LEU A 1 82 ? -4.112 13.178 11.947 1.00 96.75 82 LEU A CA 1
ATOM 659 C C . LEU A 1 82 ? -2.920 13.882 12.612 1.00 96.75 82 LEU A C 1
ATOM 661 O O . LEU A 1 82 ? -1.876 14.062 11.980 1.00 96.75 82 LEU A O 1
ATOM 665 N N . ASN A 1 83 ? -3.043 14.240 13.895 1.00 95.50 83 ASN A N 1
ATOM 666 C CA . ASN A 1 83 ? -1.925 14.769 14.675 1.00 95.50 83 ASN A CA 1
ATOM 667 C C . ASN A 1 83 ? -0.804 13.734 14.807 1.00 95.50 83 ASN A C 1
ATOM 669 O O . ASN A 1 83 ? 0.344 14.057 14.526 1.00 95.50 83 ASN A O 1
ATOM 673 N N . TYR A 1 84 ? -1.139 12.487 15.155 1.00 96.12 84 TYR A N 1
ATOM 674 C CA . TYR A 1 84 ? -0.167 11.396 15.224 1.00 96.12 84 TYR A CA 1
ATOM 675 C C . TYR A 1 84 ? 0.575 11.194 13.892 1.00 96.12 84 TYR A C 1
ATOM 677 O O . TYR A 1 84 ? 1.800 11.075 13.891 1.00 96.12 84 TYR A O 1
ATOM 685 N N . LEU A 1 85 ? -0.133 11.215 12.756 1.00 95.88 85 LEU A N 1
ATOM 686 C CA . LEU A 1 85 ? 0.500 11.129 11.435 1.00 95.88 85 LEU A CA 1
ATOM 687 C C . LEU A 1 85 ? 1.413 12.330 11.167 1.00 95.88 85 LEU A C 1
ATOM 689 O O . LEU A 1 85 ? 2.519 12.152 10.671 1.00 95.88 85 LEU A O 1
ATOM 693 N N . SER A 1 86 ? 0.986 13.540 11.526 1.00 94.75 86 SER A N 1
ATOM 694 C CA . SER A 1 86 ? 1.789 14.757 11.334 1.00 94.75 86 SER A CA 1
ATOM 695 C C . SER A 1 86 ? 3.053 14.768 12.201 1.00 94.75 86 SER A C 1
ATOM 697 O O . SER A 1 86 ? 4.077 15.291 11.782 1.00 94.75 86 SER A O 1
ATOM 699 N N . GLU A 1 87 ? 3.000 14.186 13.401 1.00 93.44 87 GLU A N 1
ATOM 700 C CA . GLU A 1 87 ? 4.165 14.028 14.280 1.00 93.44 87 GLU A CA 1
ATOM 701 C C . GLU A 1 87 ? 5.114 12.934 13.766 1.00 93.44 87 GLU A C 1
ATOM 703 O O . GLU A 1 87 ? 6.328 13.125 13.740 1.00 93.44 87 GLU A O 1
ATOM 708 N N . THR A 1 88 ? 4.561 11.799 13.327 1.00 92.94 88 THR A N 1
ATOM 709 C CA . THR A 1 88 ? 5.332 10.638 12.845 1.00 92.94 88 THR A CA 1
ATOM 710 C C . THR A 1 88 ? 6.025 10.928 11.515 1.00 92.94 88 THR A C 1
ATOM 712 O O . THR A 1 88 ? 7.156 10.504 11.297 1.00 92.94 88 THR A O 1
ATOM 715 N N . TYR A 1 89 ? 5.368 11.688 10.640 1.00 92.00 89 TYR A N 1
ATOM 716 C CA . TYR A 1 89 ? 5.864 12.057 9.318 1.00 92.00 89 TYR A CA 1
ATOM 717 C C . TYR A 1 89 ? 6.129 13.563 9.243 1.00 92.00 89 TYR A C 1
ATOM 719 O O . TYR A 1 89 ? 5.701 14.211 8.302 1.00 92.00 89 TYR A O 1
ATOM 727 N N . ALA A 1 90 ? 6.831 14.133 10.228 1.00 87.81 90 ALA A N 1
ATOM 728 C CA . ALA A 1 90 ? 7.012 15.586 10.358 1.00 87.81 90 ALA A CA 1
ATOM 729 C C . ALA A 1 90 ? 7.738 16.269 9.181 1.00 87.81 90 ALA A C 1
ATOM 731 O O . ALA A 1 90 ? 7.585 17.475 8.982 1.00 87.81 90 ALA A O 1
ATOM 732 N N . ALA A 1 91 ? 8.531 15.516 8.408 1.00 86.31 91 ALA A N 1
ATOM 733 C CA . ALA A 1 91 ? 9.131 16.005 7.163 1.00 86.31 91 ALA A CA 1
ATOM 734 C C . ALA A 1 91 ? 8.067 16.294 6.089 1.00 86.31 91 ALA A C 1
ATOM 736 O O . ALA A 1 91 ? 8.234 17.181 5.251 1.00 86.31 91 ALA A O 1
ATOM 737 N N . GLU A 1 92 ? 6.949 15.579 6.163 1.00 78.06 92 GLU A N 1
ATOM 738 C CA . GLU A 1 92 ? 5.797 15.727 5.298 1.00 78.06 92 GLU A CA 1
ATOM 739 C C . GLU A 1 92 ? 4.814 16.692 5.965 1.00 78.06 92 GLU A C 1
ATOM 741 O O . GLU A 1 92 ? 4.535 16.623 7.160 1.00 78.06 92 GLU A O 1
ATOM 746 N N . LYS A 1 93 ? 4.329 17.673 5.201 1.00 78.31 93 LYS A N 1
ATOM 747 C CA . LYS A 1 93 ? 3.496 18.772 5.720 1.00 78.31 93 LYS A CA 1
ATOM 748 C C . LYS A 1 93 ? 2.375 18.249 6.635 1.00 78.31 93 LYS A C 1
ATOM 750 O O . LYS A 1 93 ? 1.769 17.231 6.301 1.00 78.31 93 LYS A O 1
ATOM 755 N N . PRO A 1 94 ? 2.004 18.984 7.702 1.00 84.69 94 PRO A N 1
ATOM 756 C CA . PRO A 1 94 ? 0.940 18.553 8.601 1.00 84.69 94 PRO A CA 1
ATOM 757 C C . PRO A 1 94 ? -0.353 18.266 7.832 1.00 84.69 94 PRO A C 1
ATOM 759 O O . PRO A 1 94 ? -0.790 19.061 6.990 1.00 84.69 94 PRO A O 1
ATOM 762 N N . PHE A 1 95 ? -0.972 17.130 8.140 1.00 88.75 95 PHE A N 1
ATOM 763 C CA . PHE A 1 95 ? -2.143 16.635 7.426 1.00 88.75 95 PHE A CA 1
ATOM 764 C C . PHE A 1 95 ? -3.409 17.240 8.031 1.00 88.75 95 PHE A C 1
ATOM 766 O O . PHE A 1 95 ? -3.786 16.946 9.163 1.00 88.75 95 PHE A O 1
ATOM 773 N N . LYS A 1 96 ? -4.095 18.092 7.262 1.00 90.12 96 LYS A N 1
ATOM 774 C CA . LYS A 1 96 ? -5.411 18.634 7.647 1.00 90.12 96 LYS A CA 1
ATOM 775 C C . LYS A 1 96 ? -6.547 17.661 7.347 1.00 90.12 96 LYS A C 1
ATOM 777 O O . LYS A 1 96 ? -7.606 17.766 7.955 1.00 90.12 96 LYS A O 1
ATOM 782 N N . LYS A 1 97 ? -6.335 16.777 6.374 1.00 94.25 97 LYS A N 1
ATOM 783 C CA . LYS A 1 97 ? -7.263 15.722 5.965 1.00 94.25 97 LYS A CA 1
ATOM 784 C C . LYS A 1 97 ? -6.482 14.466 5.633 1.00 94.25 97 LYS A C 1
ATOM 786 O O . LYS A 1 97 ? -5.390 14.568 5.066 1.00 94.25 97 LYS A O 1
ATOM 791 N N . PHE A 1 98 ? -7.061 13.301 5.891 1.00 94.75 98 PHE A N 1
ATOM 792 C CA . PHE A 1 98 ? -6.371 12.037 5.648 1.00 94.75 98 PHE A CA 1
ATOM 793 C C . PHE A 1 98 ? -6.049 11.806 4.167 1.00 94.75 98 PHE A C 1
ATOM 795 O O . PHE A 1 98 ? -4.988 11.292 3.836 1.00 94.75 98 PHE A O 1
ATOM 802 N N . GLU A 1 99 ? -6.894 12.284 3.249 1.00 94.19 99 GLU A N 1
ATOM 803 C CA . GLU A 1 99 ? -6.662 12.208 1.794 1.00 94.19 99 GLU A CA 1
ATOM 804 C C . GLU A 1 99 ? -5.363 12.881 1.305 1.00 94.19 99 GLU A C 1
ATOM 806 O O . GLU A 1 99 ? -4.941 12.667 0.166 1.00 94.19 99 GLU A O 1
ATOM 811 N N . GLN A 1 100 ? -4.747 13.733 2.129 1.00 93.06 100 GLN A N 1
ATOM 812 C CA . GLN A 1 100 ? -3.463 14.372 1.836 1.00 93.06 100 GLN A CA 1
ATOM 813 C C . GLN A 1 100 ? -2.290 13.430 2.112 1.00 93.06 100 GLN A C 1
ATOM 815 O O . GLN A 1 100 ? -1.253 13.551 1.468 1.00 93.06 100 GLN A O 1
ATOM 820 N N . PHE A 1 101 ? -2.464 12.482 3.034 1.00 94.44 101 PHE A N 1
ATOM 821 C CA . PHE A 1 101 ? -1.424 11.558 3.463 1.00 94.44 101 PHE A CA 1
ATOM 822 C C . PHE A 1 101 ? -0.864 10.718 2.303 1.00 94.44 101 PHE A C 1
ATOM 824 O O . PHE A 1 101 ? 0.308 10.898 1.975 1.00 94.44 101 PHE A O 1
ATOM 831 N N . PRO A 1 102 ? -1.660 9.911 1.570 1.00 93.38 102 PRO A N 1
ATOM 832 C CA . PRO A 1 102 ? -1.133 9.094 0.472 1.00 93.38 102 PRO A CA 1
ATOM 833 C C . PRO A 1 102 ? -0.703 9.906 -0.765 1.00 93.38 102 PRO A C 1
ATOM 835 O O . PRO A 1 102 ? -0.244 9.328 -1.743 1.00 93.38 102 PRO A O 1
ATOM 838 N N . LYS A 1 103 ? -0.886 11.237 -0.770 1.00 91.56 103 LYS A N 1
ATOM 839 C CA . LYS A 1 103 ? -0.401 12.126 -1.843 1.00 91.56 103 LYS A CA 1
ATOM 840 C C . LYS A 1 103 ? 0.992 12.680 -1.560 1.00 91.56 103 LYS A C 1
ATOM 842 O O . LYS A 1 103 ? 1.684 13.051 -2.501 1.00 91.56 103 LYS A O 1
ATOM 847 N N . ASN A 1 104 ? 1.359 12.773 -0.284 1.00 90.69 104 ASN A N 1
ATOM 848 C CA . ASN A 1 104 ? 2.616 13.372 0.156 1.00 90.69 104 ASN A CA 1
ATOM 849 C C . ASN A 1 104 ? 3.600 12.316 0.664 1.00 90.69 104 ASN A C 1
ATOM 851 O O . ASN A 1 104 ? 4.799 12.517 0.576 1.00 90.69 104 ASN A O 1
ATOM 855 N N . VAL A 1 105 ? 3.101 11.190 1.177 1.00 93.75 105 VAL A N 1
ATOM 856 C CA . VAL A 1 105 ? 3.938 10.139 1.752 1.00 93.75 105 VAL A CA 1
ATOM 857 C C . VAL A 1 105 ? 4.069 8.985 0.768 1.00 93.75 105 VAL A C 1
ATOM 859 O O . VAL A 1 105 ? 3.069 8.428 0.316 1.00 93.75 105 VAL A O 1
ATOM 862 N N . LEU A 1 106 ? 5.310 8.607 0.470 1.00 93.94 106 LEU A N 1
ATOM 863 C CA . LEU A 1 106 ? 5.643 7.399 -0.280 1.00 93.94 106 LEU A CA 1
ATOM 864 C C . LEU A 1 106 ? 5.974 6.251 0.687 1.00 93.94 106 LEU A C 1
ATOM 866 O O . LEU A 1 106 ? 6.413 6.503 1.814 1.00 93.94 106 LEU A O 1
ATOM 870 N N . PRO A 1 107 ? 5.777 4.981 0.288 1.00 94.81 107 PRO A N 1
ATOM 871 C CA . PRO A 1 107 ? 6.279 3.861 1.080 1.00 94.81 107 PRO A CA 1
ATOM 872 C C . PRO A 1 107 ? 7.813 3.907 1.181 1.00 94.81 107 PRO A C 1
ATOM 874 O O . PRO A 1 107 ? 8.447 4.594 0.394 1.00 94.81 107 PRO A O 1
ATOM 877 N N . PRO A 1 108 ? 8.449 3.172 2.107 1.00 94.38 108 PRO A N 1
ATOM 878 C CA . PRO A 1 108 ? 9.908 3.077 2.134 1.00 94.38 108 PRO A CA 1
ATOM 879 C C . PRO A 1 108 ? 10.457 2.514 0.815 1.00 94.38 108 PRO A C 1
ATOM 881 O O . PRO A 1 108 ? 9.873 1.581 0.251 1.00 94.38 108 PRO A O 1
ATOM 884 N N . LYS A 1 109 ? 11.589 3.041 0.336 1.00 95.94 109 LYS A N 1
ATOM 885 C CA . LYS A 1 109 ? 12.221 2.625 -0.932 1.00 95.94 109 LYS A CA 1
ATOM 886 C C . LYS A 1 109 ? 12.588 1.138 -0.946 1.00 95.94 109 LYS A C 1
ATOM 888 O O . LYS A 1 109 ? 12.539 0.498 -1.996 1.00 95.94 109 LYS A O 1
ATOM 893 N N . GLU A 1 110 ? 12.891 0.565 0.218 1.00 96.31 110 GLU A N 1
ATOM 894 C CA . GLU A 1 110 ? 13.180 -0.858 0.426 1.00 96.31 110 GLU A CA 1
ATOM 895 C C . GLU A 1 110 ? 12.063 -1.754 -0.110 1.00 96.31 110 GLU A C 1
ATOM 897 O O . GLU A 1 110 ? 12.325 -2.862 -0.573 1.00 96.31 110 GLU A O 1
ATOM 902 N N . ARG A 1 111 ? 10.819 -1.255 -0.124 1.00 95.00 111 ARG A N 1
ATOM 903 C CA . ARG A 1 111 ? 9.669 -1.958 -0.703 1.00 95.00 111 ARG A CA 1
ATOM 904 C C . ARG A 1 111 ? 9.885 -2.332 -2.170 1.00 95.00 111 ARG A C 1
ATOM 906 O O . ARG A 1 111 ? 9.326 -3.331 -2.611 1.00 95.00 111 ARG A O 1
ATOM 913 N N . TYR A 1 112 ? 10.672 -1.552 -2.911 1.00 96.31 112 TYR A N 1
ATOM 914 C CA . TYR A 1 112 ? 10.944 -1.767 -4.334 1.00 96.31 112 TYR A CA 1
ATOM 915 C C . TYR A 1 112 ? 12.371 -2.224 -4.625 1.00 96.31 112 TYR A C 1
ATOM 917 O O . TYR A 1 112 ? 12.642 -2.640 -5.750 1.00 96.31 112 TYR A O 1
ATOM 925 N N . LEU A 1 113 ? 13.270 -2.185 -3.636 1.00 96.00 113 LEU A N 1
ATOM 926 C CA . LEU A 1 113 ? 14.698 -2.456 -3.821 1.00 96.00 113 LEU A CA 1
ATOM 927 C C . LEU A 1 113 ? 14.958 -3.760 -4.573 1.00 96.00 113 LEU A C 1
ATOM 929 O O . LEU A 1 113 ? 15.752 -3.780 -5.508 1.00 96.00 113 LEU A O 1
ATOM 933 N N . LYS A 1 114 ? 14.228 -4.817 -4.222 1.00 95.25 114 LYS A N 1
ATOM 934 C CA . LYS A 1 114 ? 14.353 -6.116 -4.871 1.00 95.25 114 LYS A CA 1
ATOM 935 C C . LYS A 1 114 ? 14.142 -6.057 -6.389 1.00 95.25 114 LYS A C 1
ATOM 937 O O . LYS A 1 114 ? 14.953 -6.581 -7.143 1.00 95.25 114 LYS A O 1
ATOM 942 N N . TYR A 1 115 ? 13.093 -5.376 -6.845 1.00 95.94 115 TYR A N 1
ATOM 943 C CA . TYR A 1 115 ? 12.842 -5.223 -8.278 1.00 95.94 115 TYR A CA 1
ATOM 944 C C . TYR A 1 115 ? 13.968 -4.441 -8.958 1.00 95.94 115 TYR A C 1
ATOM 946 O O . TYR A 1 115 ? 14.421 -4.789 -10.047 1.00 95.94 115 TYR A O 1
ATOM 954 N N . PHE A 1 116 ? 14.447 -3.380 -8.305 1.00 96.12 116 PHE A N 1
ATOM 955 C CA . PHE A 1 116 ? 15.549 -2.578 -8.826 1.00 96.12 116 PHE A CA 1
ATOM 956 C C . PHE A 1 116 ? 16.873 -3.358 -8.886 1.00 96.12 116 PHE A C 1
ATOM 958 O O . PHE A 1 116 ? 17.643 -3.168 -9.828 1.00 96.12 116 PHE A O 1
ATOM 965 N N . GLN A 1 117 ? 17.119 -4.262 -7.937 1.00 95.69 117 GLN A N 1
ATOM 966 C CA . GLN A 1 117 ? 18.251 -5.190 -7.964 1.00 95.69 117 GLN A CA 1
ATOM 967 C C . GLN A 1 117 ? 18.157 -6.139 -9.163 1.00 95.69 117 GLN A C 1
ATOM 969 O O . GLN A 1 117 ? 19.098 -6.222 -9.949 1.00 95.69 117 GLN A O 1
ATOM 974 N N . GLU A 1 118 ? 17.007 -6.791 -9.340 1.00 94.50 118 GLU A N 1
ATOM 975 C CA . GLU A 1 118 ? 16.792 -7.815 -10.370 1.00 94.50 118 GLU A CA 1
ATOM 976 C C . GLU A 1 118 ? 16.797 -7.247 -11.794 1.00 94.50 118 GLU A C 1
ATOM 978 O O . GLU A 1 118 ? 17.308 -7.881 -12.716 1.00 94.50 118 GLU A O 1
ATOM 983 N N . HIS A 1 119 ? 16.250 -6.045 -11.986 1.00 94.06 119 HIS A N 1
ATOM 984 C CA . HIS A 1 119 ? 16.022 -5.495 -13.324 1.00 94.06 119 HIS A CA 1
ATOM 985 C C . HIS A 1 119 ? 16.936 -4.327 -13.694 1.00 94.06 119 HIS A C 1
ATOM 987 O O . HIS A 1 119 ? 17.110 -4.048 -14.881 1.00 94.06 119 HIS A O 1
ATOM 993 N N . PHE A 1 120 ? 17.525 -3.634 -12.715 1.00 94.06 120 PHE A N 1
ATOM 994 C CA . PHE A 1 120 ? 18.273 -2.395 -12.954 1.00 94.06 120 PHE A CA 1
ATOM 995 C C . PHE A 1 120 ? 19.680 -2.378 -12.351 1.00 94.06 120 PHE A C 1
ATOM 997 O O . PHE A 1 120 ? 20.331 -1.332 -12.406 1.00 94.06 120 PHE A O 1
ATOM 1004 N N . ASN A 1 121 ? 20.164 -3.510 -11.822 1.00 94.25 121 ASN A N 1
ATOM 1005 C CA . ASN A 1 121 ? 21.487 -3.655 -11.200 1.00 94.25 121 ASN A CA 1
ATOM 1006 C C . ASN A 1 121 ? 21.765 -2.639 -10.075 1.00 94.25 121 ASN A C 1
ATOM 1008 O O . ASN A 1 121 ? 22.916 -2.281 -9.827 1.00 94.25 121 ASN A O 1
ATOM 1012 N N . VAL A 1 122 ? 20.714 -2.155 -9.413 1.00 96.00 122 VAL A N 1
ATOM 1013 C CA . VAL A 1 122 ? 20.819 -1.283 -8.237 1.00 96.00 122 VAL A CA 1
ATOM 1014 C C . VAL A 1 122 ? 21.287 -2.121 -7.060 1.00 96.00 122 VAL A C 1
ATOM 1016 O O . VAL A 1 122 ? 20.695 -3.160 -6.801 1.00 96.00 122 VAL A O 1
ATOM 1019 N N . LYS A 1 123 ? 22.324 -1.709 -6.328 1.00 96.31 123 LYS A N 1
ATOM 1020 C CA . LYS A 1 123 ? 22.876 -2.557 -5.250 1.00 96.31 123 LYS A CA 1
ATOM 1021 C C . LYS A 1 123 ? 22.172 -2.357 -3.914 1.00 96.31 123 LYS A C 1
ATOM 1023 O O . LYS A 1 123 ? 21.970 -3.318 -3.173 1.00 96.31 123 LYS A O 1
ATOM 1028 N N . ASN A 1 124 ? 21.812 -1.118 -3.604 1.00 96.94 124 ASN A N 1
ATOM 1029 C CA . ASN A 1 124 ? 21.243 -0.710 -2.323 1.00 96.94 124 ASN A CA 1
ATOM 1030 C C . ASN A 1 124 ? 20.187 0.389 -2.519 1.00 96.94 124 ASN A C 1
ATOM 1032 O O . ASN A 1 124 ? 19.983 0.895 -3.620 1.00 96.94 124 ASN A O 1
ATOM 1036 N N . VAL A 1 125 ? 19.496 0.729 -1.434 1.00 96.62 125 VAL A N 1
ATOM 1037 C CA . VAL A 1 125 ? 18.364 1.659 -1.450 1.00 96.62 125 VAL A CA 1
ATOM 1038 C C . VAL A 1 125 ? 18.754 3.101 -1.808 1.00 96.62 125 VAL A C 1
ATOM 1040 O O . VAL A 1 125 ? 17.951 3.815 -2.412 1.00 96.62 125 VAL A O 1
ATOM 1043 N N . ASP A 1 126 ? 19.986 3.514 -1.505 1.00 97.06 126 ASP A N 1
ATOM 1044 C CA . ASP A 1 126 ? 20.468 4.885 -1.718 1.00 97.06 126 ASP A CA 1
ATOM 1045 C C . ASP A 1 126 ? 20.686 5.203 -3.204 1.00 97.06 126 ASP A C 1
ATOM 1047 O O . ASP A 1 126 ? 20.605 6.356 -3.625 1.00 97.06 126 ASP A O 1
ATOM 1051 N N . GLU A 1 127 ? 20.901 4.173 -4.025 1.00 96.88 127 GLU A N 1
ATOM 1052 C CA . GLU A 1 127 ? 21.000 4.279 -5.484 1.00 96.88 127 GLU A CA 1
ATOM 1053 C C . GLU A 1 127 ? 19.635 4.500 -6.170 1.00 96.88 127 GLU A C 1
ATOM 1055 O O . GLU A 1 127 ? 19.589 4.815 -7.362 1.00 96.88 127 GLU A O 1
ATOM 1060 N N . ILE A 1 128 ? 18.517 4.353 -5.446 1.00 97.25 128 ILE A N 1
ATOM 1061 C CA . ILE A 1 128 ? 17.174 4.653 -5.955 1.00 97.25 128 ILE A CA 1
ATOM 1062 C C . ILE A 1 128 ? 16.884 6.130 -5.693 1.00 97.25 128 ILE A C 1
ATOM 1064 O O . ILE A 1 128 ? 16.675 6.556 -4.552 1.00 97.25 128 ILE A O 1
ATOM 1068 N N . THR A 1 129 ? 16.835 6.933 -6.753 1.00 96.88 129 THR A N 1
ATOM 1069 C CA . THR A 1 129 ? 16.527 8.364 -6.605 1.00 96.88 129 THR A CA 1
ATOM 1070 C C . THR A 1 129 ? 15.066 8.584 -6.191 1.00 96.88 129 THR A C 1
ATOM 1072 O O . THR A 1 129 ? 14.199 7.754 -6.466 1.00 96.88 129 THR A O 1
ATOM 1075 N N . GLU A 1 130 ? 14.749 9.733 -5.579 1.00 95.94 130 GLU A N 1
ATOM 1076 C CA . GLU A 1 130 ? 13.357 10.064 -5.214 1.00 95.94 130 GLU A CA 1
ATOM 1077 C C . GLU A 1 130 ? 12.414 10.078 -6.423 1.00 95.94 130 GLU A C 1
ATOM 1079 O O . GLU A 1 130 ? 11.274 9.620 -6.339 1.00 95.94 130 GLU A O 1
ATOM 1084 N N . ARG A 1 131 ? 12.901 10.549 -7.579 1.00 95.94 131 ARG A N 1
ATOM 1085 C CA . ARG A 1 131 ? 12.129 10.550 -8.828 1.00 95.94 131 ARG A CA 1
ATOM 1086 C C . ARG A 1 131 ? 11.757 9.128 -9.242 1.00 95.94 131 ARG A C 1
ATOM 1088 O O . ARG A 1 131 ? 10.607 8.873 -9.585 1.00 95.94 131 ARG A O 1
ATOM 1095 N N . GLU A 1 132 ? 12.717 8.210 -9.223 1.00 96.44 132 GLU A N 1
ATOM 1096 C CA . GLU A 1 132 ? 12.490 6.812 -9.607 1.00 96.44 132 GLU A CA 1
ATOM 1097 C C . GLU A 1 132 ? 11.555 6.107 -8.642 1.00 96.44 132 GLU A C 1
ATOM 1099 O O . GLU A 1 132 ? 10.648 5.396 -9.066 1.00 96.44 132 GLU A O 1
ATOM 1104 N N . HIS A 1 133 ? 11.745 6.359 -7.350 1.00 97.00 133 HIS A N 1
ATOM 1105 C CA . HIS A 1 133 ? 10.880 5.853 -6.306 1.00 97.00 133 HIS A CA 1
ATOM 1106 C C . HIS A 1 133 ? 9.421 6.300 -6.511 1.00 97.00 133 HIS A C 1
ATOM 1108 O O . HIS A 1 133 ? 8.514 5.463 -6.518 1.00 97.00 133 HIS A O 1
ATOM 1114 N N . ALA A 1 134 ? 9.194 7.593 -6.760 1.00 96.19 134 ALA A N 1
ATOM 1115 C CA . ALA A 1 134 ? 7.866 8.142 -7.024 1.00 96.19 134 ALA A CA 1
ATOM 1116 C C . ALA A 1 134 ? 7.233 7.559 -8.301 1.00 96.19 134 ALA A C 1
ATOM 1118 O O . ALA A 1 134 ? 6.067 7.159 -8.284 1.00 96.19 134 ALA A O 1
ATOM 1119 N N . ILE A 1 135 ? 8.003 7.457 -9.392 1.00 95.69 135 ILE A N 1
ATOM 1120 C CA . ILE A 1 135 ? 7.562 6.845 -10.657 1.00 95.69 135 ILE A CA 1
ATOM 1121 C C . ILE A 1 135 ? 7.133 5.394 -10.433 1.00 95.69 135 ILE A C 1
ATOM 1123 O O . ILE A 1 135 ? 6.045 4.988 -10.850 1.00 95.69 135 ILE A O 1
ATOM 1127 N N . PHE A 1 136 ? 7.971 4.613 -9.756 1.00 95.31 136 PHE A N 1
ATOM 1128 C CA . PHE A 1 136 ? 7.717 3.198 -9.540 1.00 95.31 136 PHE A CA 1
ATOM 1129 C C . PHE A 1 136 ? 6.487 2.975 -8.658 1.00 95.31 136 PHE A C 1
ATOM 1131 O O . PHE A 1 136 ? 5.625 2.156 -8.985 1.00 95.31 136 PHE A O 1
ATOM 1138 N N . HIS A 1 137 ? 6.349 3.763 -7.586 1.00 95.31 137 HIS A N 1
ATOM 1139 C CA . HIS A 1 137 ? 5.157 3.731 -6.747 1.00 95.31 137 HIS A CA 1
ATOM 1140 C C . HIS A 1 137 ? 3.894 4.109 -7.532 1.00 95.31 137 HIS A C 1
ATOM 1142 O O . HIS A 1 137 ? 2.881 3.423 -7.424 1.00 95.31 137 HIS A O 1
ATOM 1148 N N . GLN A 1 138 ? 3.946 5.139 -8.382 1.00 94.25 138 GLN A N 1
ATOM 1149 C CA . GLN A 1 138 ? 2.802 5.532 -9.206 1.00 94.25 138 GLN A CA 1
ATOM 1150 C C . GLN A 1 138 ? 2.335 4.400 -10.132 1.00 94.25 138 GLN A C 1
ATOM 1152 O O . GLN A 1 138 ? 1.124 4.212 -10.295 1.00 94.25 138 GLN A O 1
ATOM 1157 N N . LEU A 1 139 ? 3.269 3.671 -10.753 1.00 94.19 139 LEU A N 1
ATOM 1158 C CA . LEU A 1 139 ? 2.949 2.523 -11.604 1.00 94.19 139 LEU A CA 1
ATOM 1159 C C . LEU A 1 139 ? 2.352 1.373 -10.782 1.00 94.19 139 LEU A C 1
ATOM 1161 O O . LEU A 1 139 ? 1.311 0.835 -11.159 1.00 94.19 139 LEU A O 1
ATOM 1165 N N . SER A 1 140 ? 2.951 1.064 -9.629 1.00 93.50 140 SER A N 1
ATOM 1166 C CA . SER A 1 140 ? 2.433 0.094 -8.653 1.00 93.50 140 SER A CA 1
ATOM 1167 C C . SER A 1 140 ? 0.984 0.404 -8.245 1.00 93.50 140 SER A C 1
ATOM 1169 O O . SER A 1 140 ? 0.119 -0.471 -8.287 1.00 93.50 140 SER A O 1
ATOM 1171 N N . GLU A 1 141 ? 0.665 1.670 -7.969 1.00 92.12 141 GLU A N 1
ATOM 1172 C CA . GLU A 1 141 ? -0.691 2.103 -7.612 1.00 92.12 141 GLU A CA 1
ATOM 1173 C C . GLU A 1 141 ? -1.702 1.970 -8.766 1.00 92.12 141 GLU A C 1
ATOM 1175 O O . GLU A 1 141 ? -2.894 1.772 -8.517 1.00 92.12 141 GLU A O 1
ATOM 1180 N N . GLN A 1 142 ? -1.276 2.064 -10.035 1.00 91.56 142 GLN A N 1
ATOM 1181 C CA . GLN A 1 142 ? -2.183 1.761 -11.155 1.00 91.56 142 GLN A CA 1
ATOM 1182 C C . GLN A 1 142 ? -2.504 0.268 -11.223 1.00 91.56 142 GLN A C 1
ATOM 1184 O O . GLN A 1 142 ? -3.654 -0.089 -11.469 1.00 91.56 142 GLN A O 1
ATOM 1189 N N . LEU A 1 143 ? -1.519 -0.595 -10.971 1.00 90.94 143 LEU A N 1
ATOM 1190 C CA . LEU A 1 143 ? -1.711 -2.045 -10.967 1.00 90.94 143 LEU A CA 1
ATOM 1191 C C . LEU A 1 143 ? -2.610 -2.497 -9.819 1.00 90.94 143 LEU A C 1
ATOM 1193 O O . LEU A 1 143 ? -3.524 -3.290 -10.028 1.00 90.94 143 LEU A O 1
ATOM 1197 N N . TRP A 1 144 ? -2.427 -1.911 -8.637 1.00 90.38 144 TRP A N 1
ATOM 1198 C CA . TRP A 1 144 ? -3.337 -2.110 -7.514 1.00 90.38 144 TRP A CA 1
ATOM 1199 C C . TRP A 1 144 ? -4.793 -1.786 -7.879 1.00 90.38 144 TRP A C 1
ATOM 1201 O O . TRP A 1 144 ? -5.702 -2.549 -7.561 1.00 90.38 144 TRP A O 1
ATOM 1211 N N . LYS A 1 145 ? -5.037 -0.677 -8.593 1.00 89.69 145 LYS A N 1
ATOM 1212 C CA . LYS A 1 145 ? -6.397 -0.311 -9.021 1.00 89.69 145 LYS A CA 1
ATOM 1213 C C . LYS A 1 145 ? -7.024 -1.365 -9.922 1.00 89.69 145 LYS A C 1
ATOM 1215 O O . LYS A 1 145 ? -8.219 -1.600 -9.778 1.00 89.69 145 LYS A O 1
ATOM 1220 N N . ILE A 1 146 ? -6.247 -1.981 -10.813 1.00 88.75 146 ILE A N 1
ATOM 1221 C CA . ILE A 1 146 ? -6.728 -3.062 -11.681 1.00 88.75 146 ILE A CA 1
ATOM 1222 C C . ILE A 1 146 ? -7.191 -4.253 -10.830 1.00 88.75 146 ILE A C 1
ATOM 1224 O O . ILE A 1 146 ? -8.337 -4.679 -10.976 1.00 88.75 146 ILE A O 1
ATOM 1228 N N . ASP A 1 147 ? -6.360 -4.721 -9.892 1.00 86.38 147 ASP A N 1
ATOM 1229 C CA . ASP A 1 147 ? -6.706 -5.838 -8.993 1.00 86.38 147 ASP A CA 1
ATOM 1230 C C . ASP A 1 147 ? -7.969 -5.539 -8.165 1.00 86.38 147 ASP A C 1
ATOM 1232 O O . ASP A 1 147 ? -8.892 -6.351 -8.066 1.00 86.38 147 ASP A O 1
ATOM 1236 N N . VAL A 1 148 ? -8.075 -4.314 -7.644 1.00 87.00 148 VAL A N 1
ATOM 1237 C CA . VAL A 1 148 ? -9.260 -3.866 -6.905 1.00 87.00 148 VAL A CA 1
ATOM 1238 C C . VAL A 1 148 ? -10.513 -3.862 -7.771 1.00 87.00 148 VAL A C 1
ATOM 1240 O O . VAL A 1 148 ? -11.568 -4.276 -7.300 1.00 87.00 148 VAL A O 1
ATOM 1243 N N . GLN A 1 149 ? -10.454 -3.429 -9.032 1.00 88.69 149 GLN A N 1
ATOM 1244 C CA . GLN A 1 149 ? -11.650 -3.484 -9.874 1.00 88.69 149 GLN A CA 1
ATOM 1245 C C . GLN A 1 149 ? -12.134 -4.932 -10.085 1.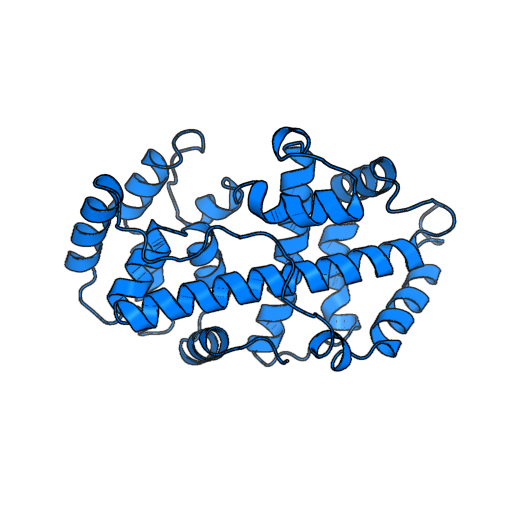00 88.69 149 GLN A C 1
ATOM 1247 O O . GLN A 1 149 ? -13.345 -5.156 -10.059 1.00 88.69 149 GLN A O 1
ATOM 1252 N N . GLN A 1 150 ? -11.223 -5.905 -10.217 1.00 86.81 150 GLN A N 1
ATOM 1253 C CA . GLN A 1 150 ? -11.587 -7.329 -10.310 1.00 86.81 150 GLN A CA 1
ATOM 1254 C C . GLN A 1 150 ? -12.266 -7.830 -9.033 1.00 86.81 150 GLN A C 1
ATOM 1256 O O . GLN A 1 150 ? -13.243 -8.572 -9.107 1.00 86.81 150 GLN A O 1
ATOM 1261 N N . LEU A 1 151 ? -11.783 -7.403 -7.861 1.00 85.62 151 LEU A N 1
ATOM 1262 C CA . LEU A 1 151 ? -12.407 -7.713 -6.568 1.00 85.62 151 LEU A CA 1
ATOM 1263 C C . LEU A 1 151 ? -13.854 -7.225 -6.479 1.00 85.62 151 LEU A C 1
ATOM 1265 O O . LEU A 1 151 ? -14.693 -7.906 -5.900 1.00 85.62 151 LEU A O 1
ATOM 1269 N N . HIS A 1 152 ? -14.151 -6.083 -7.097 1.00 86.69 152 HIS A N 1
ATOM 1270 C CA . HIS A 1 152 ? -15.504 -5.527 -7.191 1.00 86.69 152 HIS A CA 1
ATOM 1271 C C . HIS A 1 152 ? -16.346 -6.153 -8.314 1.00 86.69 152 HIS A C 1
ATOM 1273 O O . HIS A 1 152 ? -17.349 -5.578 -8.732 1.00 86.69 152 HIS A O 1
ATOM 1279 N N . GLY A 1 153 ? -15.935 -7.310 -8.843 1.00 86.06 153 GLY A N 1
ATOM 1280 C CA . GLY A 1 153 ? -16.677 -8.052 -9.863 1.00 86.06 153 GLY A CA 1
ATOM 1281 C C . GLY A 1 153 ? -16.642 -7.420 -11.253 1.00 86.06 153 GLY A C 1
ATOM 1282 O O . GLY A 1 153 ? -17.387 -7.847 -12.133 1.00 86.06 153 GLY A O 1
ATOM 1283 N N . LYS A 1 154 ? -15.793 -6.410 -11.483 1.00 87.75 154 LYS A N 1
ATOM 1284 C CA . LYS A 1 154 ? -15.617 -5.858 -12.826 1.00 87.75 154 LYS A CA 1
ATOM 1285 C C . LYS A 1 154 ? -14.696 -6.756 -13.630 1.00 87.75 154 LYS A C 1
ATOM 1287 O O . LYS A 1 154 ? -13.565 -7.030 -13.230 1.00 87.75 154 LYS A O 1
ATOM 1292 N N . GLU A 1 155 ? -15.167 -7.150 -14.801 1.00 86.75 155 GLU A N 1
ATOM 1293 C CA . GLU A 1 155 ? -14.346 -7.861 -15.765 1.00 86.75 155 GLU A CA 1
ATOM 1294 C C . GLU A 1 155 ? -13.202 -6.951 -16.239 1.00 86.75 155 GLU A C 1
ATOM 1296 O O . GLU A 1 155 ? -13.423 -5.914 -16.867 1.00 86.75 155 GLU A O 1
ATOM 1301 N N . MET A 1 156 ? -11.964 -7.319 -15.906 1.00 85.31 156 MET A N 1
ATOM 1302 C CA . MET A 1 156 ? -10.768 -6.638 -16.405 1.00 85.31 156 MET A CA 1
ATOM 1303 C C . MET A 1 156 ? -10.298 -7.316 -17.690 1.00 85.31 156 MET A C 1
ATOM 1305 O O . MET A 1 156 ? -9.312 -8.053 -17.698 1.00 85.31 156 MET A O 1
ATOM 1309 N N . THR A 1 157 ? -11.018 -7.069 -18.784 1.00 86.19 157 THR A N 1
ATOM 1310 C CA . THR A 1 157 ? -10.527 -7.405 -20.125 1.00 86.19 157 THR A CA 1
ATOM 1311 C C . THR A 1 157 ? -9.259 -6.596 -20.433 1.00 86.19 157 THR A C 1
ATOM 1313 O O . THR A 1 157 ? -9.036 -5.548 -19.815 1.00 86.19 157 THR A O 1
ATOM 1316 N N . PRO A 1 158 ? -8.419 -7.019 -21.394 1.00 81.94 158 PRO A N 1
ATOM 1317 C CA . PRO A 1 158 ? -7.264 -6.224 -21.810 1.00 81.94 158 PRO A CA 1
ATOM 1318 C C . PRO A 1 158 ? -7.629 -4.768 -22.121 1.00 81.94 158 PRO A C 1
ATOM 1320 O O . PRO A 1 158 ? -6.995 -3.858 -21.593 1.00 81.94 158 PRO A O 1
ATOM 1323 N N . ASP A 1 159 ? -8.712 -4.538 -22.863 1.00 83.88 159 ASP A N 1
ATOM 1324 C CA . ASP A 1 159 ? -9.180 -3.190 -23.203 1.00 83.88 159 ASP A CA 1
ATOM 1325 C C . ASP A 1 159 ? -9.582 -2.368 -21.970 1.00 83.88 159 ASP A C 1
ATOM 1327 O O . ASP A 1 159 ? -9.341 -1.161 -21.931 1.00 83.88 159 ASP A O 1
ATOM 1331 N N . ALA A 1 160 ? -10.139 -3.003 -20.934 1.00 85.69 160 ALA A N 1
ATOM 1332 C CA . ALA A 1 160 ? -10.474 -2.341 -19.674 1.00 85.69 160 ALA A CA 1
ATOM 1333 C C . ALA A 1 160 ? -9.235 -2.034 -18.811 1.00 85.69 160 ALA A C 1
ATOM 1335 O O . ALA A 1 160 ? -9.210 -1.021 -18.108 1.00 85.69 160 ALA A O 1
ATOM 1336 N N . MET A 1 161 ? -8.192 -2.871 -18.876 1.00 85.50 161 MET A N 1
ATOM 1337 C CA . MET A 1 161 ? -6.928 -2.661 -18.156 1.00 85.50 161 MET A CA 1
ATOM 1338 C C . MET A 1 161 ? -6.066 -1.570 -18.796 1.00 85.50 161 MET A C 1
ATOM 1340 O O . MET A 1 161 ? -5.411 -0.797 -18.090 1.00 85.50 161 MET A O 1
ATOM 1344 N N . MET A 1 162 ? -6.074 -1.479 -20.129 1.00 84.81 162 MET A N 1
ATOM 1345 C CA . MET A 1 162 ? -5.175 -0.601 -20.880 1.00 84.81 162 MET A CA 1
ATOM 1346 C C . MET A 1 162 ? -5.220 0.872 -20.447 1.00 84.81 162 MET A C 1
ATOM 1348 O O . MET A 1 162 ? -4.148 1.446 -20.267 1.00 84.81 162 MET A O 1
ATOM 1352 N N . PRO A 1 163 ? -6.378 1.513 -20.197 1.00 87.44 163 PRO A N 1
ATOM 1353 C CA . PRO A 1 163 ? -6.414 2.892 -19.715 1.00 87.44 163 PRO A CA 1
ATOM 1354 C C . PRO A 1 163 ? -5.635 3.118 -18.412 1.00 87.44 163 PRO A C 1
ATOM 1356 O O . PRO A 1 163 ? -4.986 4.154 -18.263 1.00 87.44 163 PRO A O 1
ATOM 1359 N N . PHE A 1 164 ? -5.653 2.157 -17.481 1.00 86.31 164 PHE A N 1
ATOM 1360 C CA . PHE A 1 164 ? -4.920 2.253 -16.215 1.00 86.31 164 PHE A CA 1
ATOM 1361 C C . PHE A 1 164 ? -3.410 2.146 -16.437 1.00 86.31 164 PHE A C 1
ATOM 1363 O O . PHE A 1 164 ? -2.653 2.990 -15.953 1.00 86.31 164 PHE A O 1
ATOM 1370 N N . LEU A 1 165 ? -2.985 1.152 -17.222 1.00 87.62 165 LEU A N 1
ATOM 1371 C CA . LEU A 1 165 ? -1.579 0.933 -17.566 1.00 87.62 165 LEU A CA 1
ATOM 1372 C C . LEU A 1 165 ? -1.014 2.128 -18.344 1.00 87.62 165 LEU A C 1
ATOM 1374 O O . LEU A 1 165 ? 0.012 2.706 -17.976 1.00 87.62 165 LEU A O 1
ATOM 1378 N N . MET A 1 166 ? -1.735 2.564 -19.376 1.00 86.38 166 MET A N 1
ATOM 1379 C CA . MET A 1 166 ? -1.316 3.656 -20.247 1.00 86.38 166 MET A CA 1
ATOM 1380 C C . MET A 1 166 ? -1.303 4.997 -19.527 1.00 86.38 166 MET A C 1
ATOM 1382 O O . MET A 1 166 ? -0.422 5.805 -19.796 1.00 86.38 166 MET A O 1
ATOM 1386 N N . LYS A 1 167 ? -2.196 5.246 -18.564 1.00 88.75 167 LYS A N 1
ATOM 1387 C CA . LYS A 1 167 ? -2.137 6.472 -17.755 1.00 88.75 167 LYS A CA 1
ATOM 1388 C C . LYS A 1 167 ? -0.801 6.620 -17.019 1.00 88.75 167 LYS A C 1
ATOM 1390 O O . LYS A 1 167 ? -0.299 7.734 -16.896 1.00 88.75 167 LYS A O 1
ATOM 1395 N N . GLY A 1 168 ? -0.234 5.515 -16.534 1.00 87.62 168 GLY A N 1
ATOM 1396 C CA . GLY A 1 168 ? 1.095 5.500 -15.925 1.00 87.62 168 GLY A CA 1
ATOM 1397 C C . GLY A 1 168 ? 2.206 5.656 -16.962 1.00 87.62 168 GLY A C 1
ATOM 1398 O O . GLY A 1 168 ? 3.028 6.559 -16.854 1.00 87.62 168 GLY A O 1
ATOM 1399 N N . ILE A 1 169 ? 2.192 4.815 -17.996 1.00 89.38 169 ILE A N 1
ATOM 1400 C CA . ILE A 1 169 ? 3.244 4.735 -19.0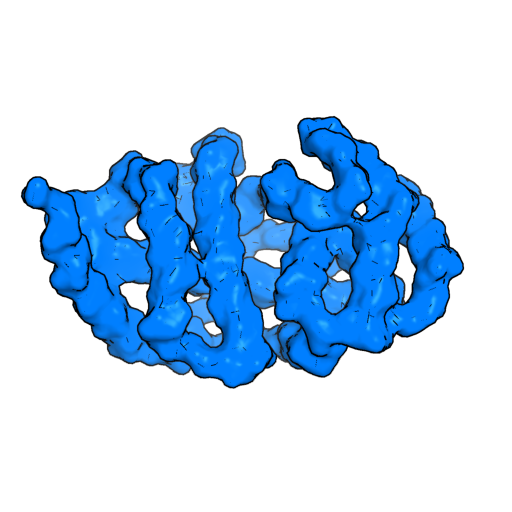24 1.00 89.38 169 ILE A CA 1
ATOM 1401 C C . ILE A 1 169 ? 3.331 5.988 -19.902 1.00 89.38 169 ILE A C 1
ATOM 1403 O O . ILE A 1 169 ? 4.411 6.337 -20.369 1.00 89.38 169 ILE A O 1
ATOM 1407 N N . MET A 1 170 ? 2.218 6.686 -20.129 1.00 88.94 170 MET A N 1
ATOM 1408 C CA . MET A 1 170 ? 2.174 7.908 -20.939 1.00 88.94 170 MET A CA 1
ATOM 1409 C C . MET A 1 170 ? 2.543 9.171 -20.159 1.00 88.94 170 MET A C 1
ATOM 1411 O O . MET A 1 170 ? 2.580 10.259 -20.733 1.00 88.94 170 MET A O 1
ATOM 1415 N N . ASN A 1 171 ? 2.823 9.058 -18.860 1.00 92.75 171 ASN A N 1
ATOM 1416 C CA . ASN A 1 171 ? 3.394 10.164 -18.113 1.00 92.75 171 ASN A CA 1
ATOM 1417 C C . ASN A 1 171 ? 4.815 10.449 -18.636 1.00 92.75 171 ASN A C 1
ATOM 1419 O O . ASN A 1 171 ? 5.649 9.548 -18.725 1.00 92.75 171 ASN A O 1
ATOM 1423 N N . LYS A 1 172 ? 5.088 11.714 -18.971 1.00 92.50 172 LYS A N 1
ATOM 1424 C CA . LYS A 1 172 ? 6.362 12.140 -19.563 1.00 92.50 172 LYS A CA 1
ATOM 1425 C C . LYS A 1 172 ? 7.570 11.760 -18.699 1.00 92.50 172 LYS A C 1
ATOM 1427 O O . LYS A 1 172 ? 8.555 11.261 -19.237 1.00 92.50 172 LYS A O 1
ATOM 1432 N N . ASP A 1 173 ? 7.483 11.932 -17.382 1.00 93.81 173 ASP A N 1
ATOM 1433 C CA . ASP A 1 173 ? 8.591 11.624 -16.477 1.00 93.81 173 ASP A CA 1
ATOM 1434 C C . ASP A 1 173 ? 8.894 10.126 -16.451 1.00 93.81 173 ASP A C 1
ATOM 1436 O O . ASP A 1 173 ? 10.066 9.749 -16.371 1.00 93.81 173 ASP A O 1
ATOM 1440 N N . VAL A 1 174 ? 7.852 9.293 -16.566 1.00 93.88 174 VAL A N 1
ATOM 1441 C CA . VAL A 1 174 ? 7.956 7.832 -16.675 1.00 93.88 174 VAL A CA 1
ATOM 1442 C C . VAL A 1 174 ? 8.591 7.441 -18.007 1.00 93.88 174 VAL A C 1
ATOM 1444 O O . VAL A 1 174 ? 9.497 6.615 -18.021 1.00 93.88 174 VAL A O 1
ATOM 1447 N N . GLN A 1 175 ? 8.175 8.046 -19.124 1.00 91.44 175 GLN A N 1
ATOM 1448 C CA . GLN A 1 175 ? 8.766 7.779 -20.444 1.00 91.44 175 GLN A CA 1
ATOM 1449 C C . GLN A 1 175 ? 10.252 8.116 -20.492 1.00 91.44 175 GLN A C 1
ATOM 1451 O O . GLN A 1 175 ? 11.058 7.302 -20.940 1.00 91.44 175 GLN A O 1
ATOM 1456 N N . GLU A 1 176 ? 10.625 9.295 -19.997 1.00 92.94 176 GLU A N 1
ATOM 1457 C CA . GLU A 1 176 ? 12.025 9.701 -19.900 1.00 92.94 176 GLU A CA 1
ATOM 1458 C C . GLU A 1 176 ? 12.829 8.734 -19.032 1.00 92.94 176 GLU A C 1
ATOM 1460 O O . GLU A 1 176 ? 13.911 8.306 -19.433 1.00 92.94 176 GLU A O 1
ATOM 1465 N N . TRP A 1 177 ? 12.285 8.341 -17.878 1.00 94.69 177 TRP A N 1
ATOM 1466 C CA . TRP A 1 177 ? 12.917 7.367 -16.995 1.00 94.69 177 TRP A CA 1
ATOM 1467 C C . TRP A 1 177 ? 13.096 5.997 -17.666 1.00 94.69 177 TRP A C 1
ATOM 1469 O O . TRP A 1 177 ? 14.180 5.419 -17.595 1.00 94.69 177 TRP A O 1
ATOM 1479 N N . MET A 1 178 ? 12.081 5.500 -18.382 1.00 92.81 178 MET A N 1
ATOM 1480 C CA . MET A 1 178 ? 12.158 4.232 -19.114 1.00 92.81 178 MET A CA 1
ATOM 1481 C C . MET A 1 178 ? 13.246 4.261 -20.194 1.00 92.81 178 MET A C 1
ATOM 1483 O O . MET A 1 178 ? 13.965 3.277 -20.362 1.00 92.81 178 MET A O 1
ATOM 1487 N N . VAL A 1 179 ? 13.416 5.385 -20.897 1.00 91.75 179 VAL A N 1
ATOM 1488 C CA . VAL A 1 179 ? 14.513 5.559 -21.865 1.00 91.75 179 VAL A CA 1
ATOM 1489 C C . VAL A 1 179 ? 15.869 5.602 -21.153 1.00 91.75 179 VAL A C 1
ATOM 1491 O O . VAL A 1 179 ? 16.802 4.918 -21.571 1.00 91.75 179 VAL A O 1
ATOM 1494 N N . GLN A 1 180 ? 15.986 6.353 -20.052 1.00 91.56 180 GLN A N 1
ATOM 1495 C CA . GLN A 1 180 ? 17.225 6.469 -19.268 1.00 91.56 180 GLN A CA 1
ATOM 1496 C C . GLN A 1 180 ? 17.684 5.120 -18.701 1.00 91.56 180 GLN A C 1
ATOM 1498 O O . GLN A 1 180 ? 18.863 4.780 -18.791 1.00 91.56 180 GLN A O 1
ATOM 1503 N N . ARG A 1 181 ? 16.750 4.318 -18.176 1.00 90.38 181 ARG A N 1
ATOM 1504 C CA . ARG A 1 181 ? 17.001 2.953 -17.687 1.00 90.38 181 ARG A CA 1
ATOM 1505 C C . ARG A 1 181 ? 17.101 1.913 -18.806 1.00 90.38 181 ARG A C 1
ATOM 1507 O O . ARG A 1 181 ? 17.263 0.735 -18.507 1.00 90.38 181 ARG A O 1
ATOM 1514 N N . LYS A 1 182 ? 17.037 2.330 -20.079 1.00 90.38 182 LYS A N 1
ATOM 1515 C CA . LYS A 1 182 ? 17.087 1.456 -21.266 1.00 90.38 182 LYS A CA 1
ATOM 1516 C C . LYS A 1 182 ? 16.021 0.354 -21.250 1.00 90.38 182 LYS A C 1
ATOM 1518 O O . LYS A 1 182 ? 16.217 -0.705 -21.836 1.00 90.38 182 LYS A O 1
ATOM 1523 N N . ILE A 1 183 ? 14.892 0.621 -20.593 1.00 86.50 183 ILE A N 1
ATOM 1524 C CA . ILE A 1 183 ? 13.713 -0.249 -20.602 1.00 86.50 183 ILE A CA 1
ATOM 1525 C C . ILE A 1 183 ? 13.126 -0.260 -22.008 1.00 86.50 183 ILE A C 1
ATOM 1527 O O . ILE A 1 183 ? 12.755 -1.314 -22.502 1.00 86.50 183 ILE A O 1
ATOM 1531 N N . VAL A 1 184 ? 13.081 0.905 -22.661 1.00 86.50 184 VAL A N 1
ATOM 1532 C CA . VAL A 1 184 ? 12.556 1.062 -24.019 1.00 86.50 184 VAL A CA 1
ATOM 1533 C C . VAL A 1 184 ? 13.599 1.658 -24.956 1.00 86.50 184 VAL A C 1
ATOM 1535 O O . VAL A 1 184 ? 14.301 2.609 -24.610 1.00 86.50 184 VAL A O 1
ATOM 1538 N N . THR A 1 185 ? 13.667 1.130 -26.174 1.00 82.19 185 THR A N 1
ATOM 1539 C CA . THR A 1 185 ? 14.397 1.702 -27.308 1.00 82.19 185 THR A CA 1
ATOM 1540 C C . THR A 1 185 ? 13.407 2.160 -28.377 1.00 82.19 185 THR A C 1
ATOM 1542 O O . THR A 1 185 ? 12.288 1.654 -28.466 1.00 82.19 185 THR A O 1
ATOM 1545 N N . GLN A 1 186 ? 13.798 3.137 -29.204 1.00 73.06 186 GLN A N 1
ATOM 1546 C CA . GLN A 1 186 ? 12.904 3.692 -30.232 1.00 73.06 186 GLN A CA 1
ATOM 1547 C C . GLN A 1 186 ? 12.435 2.644 -31.256 1.00 73.06 186 GLN A C 1
ATOM 1549 O O . GLN A 1 186 ? 11.351 2.787 -31.811 1.00 73.06 186 GLN A O 1
ATOM 1554 N N . GLU A 1 187 ? 13.222 1.591 -31.477 1.00 71.56 187 GLU A N 1
ATOM 1555 C CA . GLU A 1 187 ? 12.948 0.554 -32.476 1.00 71.56 187 GLU A CA 1
ATOM 1556 C C . GLU A 1 187 ? 12.008 -0.550 -31.962 1.00 71.56 187 GLU A C 1
ATOM 1558 O O . GLU A 1 187 ? 11.285 -1.137 -32.759 1.00 71.56 187 GLU A O 1
ATOM 1563 N N . ASN A 1 188 ? 11.967 -0.805 -30.644 1.00 75.12 188 ASN A N 1
ATOM 1564 C CA . ASN A 1 188 ? 11.270 -1.959 -30.049 1.00 75.12 188 ASN A CA 1
ATOM 1565 C C . ASN A 1 188 ? 10.413 -1.613 -28.815 1.00 75.12 188 ASN A C 1
ATOM 1567 O O . ASN A 1 188 ? 10.145 -2.474 -27.974 1.00 75.12 188 ASN A O 1
ATOM 1571 N N . ALA A 1 189 ? 9.941 -0.367 -28.715 1.00 81.06 189 ALA A N 1
ATOM 1572 C CA . ALA A 1 189 ? 9.233 0.129 -27.534 1.00 81.06 189 ALA A CA 1
ATOM 1573 C C . ALA A 1 189 ? 8.012 -0.724 -27.136 1.00 81.06 189 ALA A C 1
ATOM 1575 O O . ALA A 1 189 ? 7.824 -0.988 -25.954 1.00 81.06 189 ALA A O 1
ATOM 1576 N N . GLY A 1 190 ? 7.199 -1.191 -28.092 1.00 83.31 190 GLY A N 1
ATOM 1577 C CA . GLY A 1 190 ? 5.979 -1.958 -27.801 1.00 83.31 190 GLY A CA 1
ATOM 1578 C C . GLY A 1 190 ? 6.238 -3.248 -27.006 1.00 83.31 190 GLY A C 1
ATOM 1579 O O . GLY A 1 190 ? 5.788 -3.346 -25.863 1.00 83.31 190 GLY A O 1
ATOM 1580 N N . PRO A 1 191 ? 6.970 -4.234 -27.558 1.00 85.69 191 PRO A N 1
ATOM 1581 C CA . PRO A 1 191 ? 7.290 -5.475 -26.846 1.00 85.69 191 PRO A CA 1
ATOM 1582 C C . PRO A 1 191 ? 8.026 -5.255 -25.516 1.00 85.69 191 PRO A C 1
ATOM 1584 O O . PRO A 1 191 ? 7.721 -5.918 -24.528 1.00 85.69 191 PRO A O 1
ATOM 1587 N N . GLN A 1 192 ? 8.947 -4.289 -25.468 1.00 87.31 192 GLN A N 1
ATOM 1588 C CA . GLN A 1 192 ? 9.719 -3.968 -24.265 1.00 87.31 192 GLN A CA 1
ATOM 1589 C C . GLN A 1 192 ? 8.854 -3.395 -23.136 1.00 87.31 192 GLN A C 1
ATOM 1591 O O . GLN A 1 192 ? 8.993 -3.807 -21.984 1.00 87.31 192 GLN A O 1
ATOM 1596 N N . ILE A 1 193 ? 7.916 -2.497 -23.462 1.00 88.38 193 ILE A N 1
ATOM 1597 C CA . ILE A 1 193 ? 6.918 -2.004 -22.502 1.00 88.38 193 ILE A CA 1
ATOM 1598 C C . ILE A 1 193 ? 6.084 -3.172 -21.976 1.00 88.38 193 ILE A C 1
ATOM 1600 O O . ILE A 1 193 ? 5.844 -3.246 -20.775 1.00 88.38 193 ILE A O 1
ATOM 1604 N N . GLY A 1 194 ? 5.677 -4.099 -22.846 1.00 86.38 194 GLY A N 1
ATOM 1605 C CA . GLY A 1 194 ? 4.916 -5.286 -22.449 1.00 86.38 194 GLY A CA 1
ATOM 1606 C C . GLY A 1 194 ? 5.657 -6.154 -21.446 1.00 86.38 194 GLY A C 1
ATOM 1607 O O . GLY A 1 194 ? 5.107 -6.489 -20.401 1.00 86.38 194 GLY A O 1
ATOM 1608 N N . GLN A 1 195 ? 6.920 -6.468 -21.735 1.00 87.94 195 GLN A N 1
ATOM 1609 C CA . GLN A 1 195 ? 7.758 -7.262 -20.840 1.00 87.94 195 GLN A CA 1
ATOM 1610 C C . GLN A 1 195 ? 7.973 -6.563 -19.492 1.00 87.94 195 GLN A C 1
ATOM 1612 O O . GLN A 1 195 ? 7.852 -7.203 -18.451 1.00 87.94 195 GLN A O 1
ATOM 1617 N N . PHE A 1 196 ? 8.234 -5.253 -19.507 1.00 90.94 196 PHE A N 1
ATOM 1618 C CA . PHE A 1 196 ? 8.375 -4.455 -18.290 1.00 90.94 196 PHE A CA 1
ATOM 1619 C C . PHE A 1 196 ? 7.089 -4.419 -17.456 1.00 90.94 196 PHE A C 1
ATOM 1621 O O . PHE A 1 196 ? 7.133 -4.579 -16.238 1.00 90.94 196 PHE A O 1
ATOM 1628 N N . LEU A 1 197 ? 5.933 -4.217 -18.093 1.00 90.19 197 LEU A N 1
ATOM 1629 C CA . LEU A 1 197 ? 4.646 -4.220 -17.401 1.00 90.19 197 LEU A CA 1
ATOM 1630 C C . LEU A 1 197 ? 4.346 -5.593 -16.801 1.00 90.19 197 LEU A C 1
ATOM 1632 O O . LEU A 1 197 ? 3.892 -5.662 -15.663 1.00 90.19 197 LEU A O 1
ATOM 1636 N N . LEU A 1 198 ? 4.648 -6.671 -17.525 1.00 88.69 198 LEU A N 1
ATOM 1637 C CA . LEU A 1 198 ? 4.463 -8.035 -17.042 1.00 88.69 198 LEU A CA 1
ATOM 1638 C C . LEU A 1 198 ? 5.322 -8.320 -15.803 1.00 88.69 198 LEU A C 1
ATOM 1640 O O . LEU A 1 198 ? 4.792 -8.776 -14.790 1.00 88.69 198 LEU A O 1
ATOM 1644 N N . SER A 1 199 ? 6.624 -8.011 -15.843 1.00 92.25 199 SER A N 1
ATOM 1645 C CA . SER A 1 199 ? 7.499 -8.197 -14.677 1.00 92.25 199 SER A CA 1
ATOM 1646 C C . SER A 1 199 ? 7.047 -7.339 -13.498 1.00 92.25 199 SER A C 1
ATOM 1648 O O . SER A 1 199 ? 7.026 -7.803 -12.357 1.00 92.25 199 SER A O 1
ATOM 1650 N N . LEU A 1 200 ? 6.618 -6.104 -13.766 1.00 92.06 200 LEU A N 1
ATOM 1651 C CA . LEU A 1 200 ? 6.090 -5.214 -12.743 1.00 92.06 200 LEU A CA 1
ATOM 1652 C C . LEU A 1 200 ? 4.789 -5.749 -12.126 1.00 92.06 200 LEU A C 1
ATOM 1654 O O . LEU A 1 200 ? 4.606 -5.626 -10.917 1.00 92.06 200 LEU A O 1
ATOM 1658 N N . MET A 1 201 ? 3.894 -6.343 -12.919 1.00 89.94 201 MET A N 1
ATOM 1659 C CA . MET A 1 201 ? 2.656 -6.972 -12.443 1.00 89.94 201 MET A CA 1
ATOM 1660 C C . MET A 1 201 ? 2.935 -8.137 -11.501 1.00 89.94 201 MET A C 1
ATOM 1662 O O . MET A 1 201 ? 2.371 -8.167 -10.409 1.00 89.94 201 MET A O 1
ATOM 1666 N N . VAL A 1 202 ? 3.838 -9.044 -11.882 1.00 89.94 202 VAL A N 1
ATOM 1667 C CA . VAL A 1 202 ? 4.242 -10.180 -11.038 1.00 89.94 202 VAL A CA 1
ATOM 1668 C C . VAL A 1 202 ? 4.822 -9.685 -9.714 1.00 89.94 202 VAL A C 1
ATOM 1670 O O . VAL A 1 202 ? 4.390 -10.099 -8.641 1.00 89.94 202 VAL A O 1
ATOM 1673 N N . PHE A 1 203 ? 5.733 -8.716 -9.769 1.00 92.62 203 PHE A N 1
ATOM 1674 C CA . PHE A 1 203 ? 6.314 -8.136 -8.563 1.00 92.62 203 PHE A CA 1
ATOM 1675 C C . PHE A 1 203 ? 5.277 -7.424 -7.675 1.00 92.62 203 PHE A C 1
ATOM 1677 O O . PHE A 1 203 ? 5.327 -7.505 -6.447 1.00 92.62 203 PHE A O 1
ATOM 1684 N N . ASN A 1 204 ? 4.305 -6.733 -8.276 1.00 91.31 204 ASN A N 1
ATOM 1685 C CA . ASN A 1 204 ? 3.224 -6.095 -7.527 1.00 91.31 204 ASN A CA 1
ATOM 1686 C C . ASN A 1 204 ? 2.287 -7.104 -6.871 1.00 91.31 204 ASN A C 1
ATOM 1688 O O . ASN A 1 204 ? 1.824 -6.848 -5.760 1.00 91.31 204 ASN A O 1
ATOM 1692 N N . LEU A 1 205 ? 2.031 -8.243 -7.517 1.00 89.81 205 LEU A N 1
ATOM 1693 C CA . LEU A 1 205 ? 1.254 -9.321 -6.918 1.00 89.81 205 LEU A CA 1
ATOM 1694 C C . LEU A 1 205 ? 1.911 -9.799 -5.619 1.00 89.81 205 LEU A C 1
ATOM 1696 O O . LEU A 1 205 ? 1.230 -9.904 -4.603 1.00 89.81 205 LEU A O 1
ATOM 1700 N N . ASP A 1 206 ? 3.232 -9.980 -5.608 1.00 89.94 206 ASP A N 1
ATOM 1701 C CA . ASP A 1 206 ? 3.966 -10.364 -4.398 1.00 89.94 206 ASP A CA 1
ATOM 1702 C C . ASP A 1 206 ? 3.817 -9.336 -3.271 1.00 89.94 206 ASP A C 1
ATOM 1704 O O . ASP A 1 206 ? 3.587 -9.696 -2.114 1.00 89.94 206 ASP A O 1
ATOM 1708 N N . ILE A 1 207 ? 3.910 -8.045 -3.601 1.00 91.62 207 ILE A N 1
ATOM 1709 C CA . ILE A 1 207 ? 3.667 -6.959 -2.646 1.00 91.62 207 ILE A CA 1
ATOM 1710 C C . ILE A 1 207 ? 2.244 -7.042 -2.079 1.00 91.62 207 ILE A C 1
ATOM 1712 O O . ILE A 1 207 ? 2.051 -6.912 -0.869 1.00 91.62 207 ILE A O 1
ATOM 1716 N N . VAL A 1 208 ? 1.248 -7.244 -2.942 1.00 91.06 208 VAL A N 1
ATOM 1717 C CA . VAL A 1 208 ? -0.160 -7.317 -2.545 1.00 91.06 208 VAL A CA 1
ATOM 1718 C C . VAL A 1 208 ? -0.415 -8.520 -1.646 1.00 91.06 208 VAL A C 1
ATOM 1720 O O . VAL A 1 208 ? -1.064 -8.357 -0.617 1.00 91.06 208 VAL A O 1
ATOM 1723 N N . ILE A 1 209 ? 0.134 -9.692 -1.971 1.00 90.69 209 ILE A N 1
ATOM 1724 C CA . ILE A 1 209 ? 0.035 -10.889 -1.125 1.00 90.69 209 ILE A CA 1
ATOM 1725 C C . ILE A 1 209 ? 0.643 -10.628 0.255 1.00 90.69 209 ILE A C 1
ATOM 1727 O O . ILE A 1 209 ? -0.008 -10.892 1.262 1.00 90.69 209 ILE A O 1
ATOM 1731 N N . LYS A 1 210 ? 1.830 -10.019 0.326 1.00 91.56 210 LYS A N 1
ATOM 1732 C CA . LYS A 1 210 ? 2.474 -9.660 1.601 1.00 91.56 210 LYS A CA 1
ATOM 1733 C C . LYS A 1 210 ? 1.643 -8.663 2.419 1.00 91.56 210 LYS A C 1
ATOM 1735 O O . LYS A 1 210 ? 1.574 -8.758 3.646 1.00 91.56 210 LYS A O 1
ATOM 1740 N N . ASP A 1 211 ? 0.998 -7.702 1.758 1.00 93.81 211 ASP A N 1
ATOM 1741 C CA . ASP A 1 211 ? 0.082 -6.770 2.418 1.00 93.81 211 ASP A CA 1
ATOM 1742 C C . ASP A 1 211 ? -1.194 -7.481 2.917 1.00 93.81 211 ASP A C 1
ATOM 1744 O O . ASP A 1 211 ? -1.619 -7.216 4.041 1.00 93.81 211 ASP A O 1
ATOM 1748 N N . ILE A 1 212 ? -1.765 -8.406 2.134 1.00 93.19 212 ILE A N 1
ATOM 1749 C CA . ILE A 1 212 ? -2.924 -9.239 2.509 1.00 93.19 212 ILE A CA 1
ATOM 1750 C C . ILE A 1 212 ? -2.604 -10.086 3.734 1.00 93.19 212 ILE A C 1
ATOM 1752 O O . ILE A 1 212 ? -3.325 -10.013 4.727 1.00 93.19 212 ILE A O 1
ATOM 1756 N N . GLU A 1 213 ? -1.530 -10.875 3.673 1.00 92.88 213 GLU A N 1
ATOM 1757 C CA . GLU A 1 213 ? -1.102 -11.769 4.750 1.00 92.88 213 GLU A CA 1
ATOM 1758 C C . GLU A 1 213 ? -0.887 -10.984 6.031 1.00 92.88 213 GLU A C 1
ATOM 1760 O O . GLU A 1 213 ? -1.426 -11.319 7.080 1.00 92.88 213 GLU A O 1
ATOM 1765 N N . GLY A 1 214 ? -0.180 -9.867 5.916 1.00 92.19 214 GLY A N 1
ATOM 1766 C CA . GLY A 1 214 ? 0.057 -8.993 7.034 1.00 92.19 214 GLY A CA 1
ATOM 1767 C C . GLY A 1 214 ? -1.221 -8.403 7.642 1.00 92.19 214 GLY A C 1
ATOM 1768 O O . GLY A 1 214 ? -1.391 -8.406 8.864 1.00 92.19 214 GLY A O 1
ATOM 1769 N N . THR A 1 215 ? -2.133 -7.886 6.814 1.00 94.88 215 THR A N 1
ATOM 1770 C CA . THR A 1 215 ? -3.430 -7.403 7.301 1.00 94.88 215 THR A CA 1
ATOM 1771 C C . THR A 1 215 ? -4.204 -8.532 7.971 1.00 94.88 215 THR A C 1
ATOM 1773 O O . THR A 1 215 ? -4.710 -8.343 9.073 1.00 94.88 215 THR A O 1
ATOM 1776 N N . LYS A 1 216 ? -4.255 -9.713 7.356 1.00 93.94 216 LYS A N 1
ATOM 1777 C CA . LYS A 1 216 ? -4.926 -10.889 7.904 1.00 93.94 216 LYS A CA 1
ATOM 1778 C C . LYS A 1 216 ? -4.364 -11.271 9.275 1.00 93.94 216 LYS A C 1
ATOM 1780 O O . LYS A 1 216 ? -5.149 -11.406 10.208 1.00 93.94 216 LYS A O 1
ATOM 1785 N N . THR A 1 217 ? -3.042 -11.351 9.427 1.00 93.25 217 THR A N 1
ATOM 1786 C CA . THR A 1 217 ? -2.387 -11.636 10.713 1.00 93.25 217 THR A CA 1
ATOM 1787 C C . THR A 1 217 ? -2.815 -10.642 11.792 1.00 93.25 217 THR A C 1
ATOM 1789 O O . THR A 1 217 ? -3.193 -11.057 12.882 1.00 93.25 217 THR A O 1
ATOM 1792 N N . LEU A 1 218 ? -2.850 -9.336 11.498 1.00 94.06 218 LEU A N 1
ATOM 1793 C CA . LEU A 1 218 ? -3.309 -8.337 12.472 1.00 94.06 218 LEU A CA 1
ATOM 1794 C C . LEU A 1 218 ? -4.766 -8.557 12.907 1.00 94.06 218 LEU A C 1
ATOM 1796 O O . LEU A 1 218 ? -5.076 -8.407 14.090 1.00 94.06 218 LEU A O 1
ATOM 1800 N N . LEU A 1 219 ? -5.652 -8.896 11.965 1.00 94.38 219 LEU A N 1
ATOM 1801 C CA . LEU A 1 219 ? -7.071 -9.130 12.246 1.00 94.38 219 LEU A CA 1
ATOM 1802 C C . LEU A 1 219 ? -7.302 -10.431 13.026 1.00 94.38 219 LEU A C 1
ATOM 1804 O O . LEU A 1 219 ? -8.165 -10.461 13.899 1.00 94.38 219 LEU A O 1
ATOM 1808 N N . GLU A 1 220 ? -6.553 -11.492 12.724 1.00 93.88 220 GLU A N 1
ATOM 1809 C CA . GLU A 1 220 ? -6.672 -12.791 13.398 1.00 93.88 220 GLU A CA 1
ATOM 1810 C C . GLU A 1 220 ? -6.073 -12.755 14.810 1.00 93.88 220 GLU A C 1
ATOM 1812 O O . GLU A 1 220 ? -6.711 -13.223 15.751 1.00 93.88 220 GLU A O 1
ATOM 1817 N N . THR A 1 221 ? -4.898 -12.142 14.991 1.00 94.06 221 THR A N 1
ATOM 1818 C CA . THR A 1 221 ? -4.205 -12.105 16.290 1.00 94.06 221 THR A CA 1
ATOM 1819 C C . THR A 1 221 ? -4.876 -11.170 17.296 1.00 94.06 221 THR A C 1
ATOM 1821 O O . THR A 1 221 ? -4.896 -11.454 18.494 1.00 94.06 221 THR A O 1
ATOM 1824 N N . HIS A 1 222 ? -5.415 -10.034 16.847 1.00 94.50 222 HIS A N 1
ATOM 1825 C CA . HIS A 1 222 ? -5.947 -9.005 17.750 1.00 94.50 222 HIS A CA 1
ATOM 1826 C C . HIS A 1 222 ? -7.471 -8.851 17.686 1.00 94.50 222 HIS A C 1
ATOM 1828 O O . HIS A 1 222 ? -8.041 -8.080 18.455 1.00 94.50 222 HIS A O 1
ATOM 1834 N N . GLY A 1 223 ? -8.142 -9.583 16.797 1.00 94.50 223 GLY A N 1
ATOM 1835 C CA . GLY A 1 223 ? -9.535 -9.334 16.446 1.00 94.50 223 GLY A CA 1
ATOM 1836 C C . GLY A 1 223 ? -9.677 -8.162 15.472 1.00 94.50 223 GLY A C 1
ATOM 1837 O O . GLY A 1 223 ? -8.784 -7.328 15.320 1.00 94.50 223 GLY A O 1
ATOM 1838 N N . GLN A 1 224 ? -10.828 -8.082 14.799 1.00 94.12 224 GLN A N 1
ATOM 1839 C CA . GLN A 1 224 ? -11.020 -7.152 13.681 1.00 94.12 224 GLN A CA 1
ATOM 1840 C C . GLN A 1 224 ? -10.830 -5.680 14.073 1.00 94.12 224 GLN A C 1
ATOM 1842 O O . GLN A 1 224 ? -10.108 -4.957 13.392 1.00 94.12 224 GLN A O 1
ATOM 1847 N N . ASN A 1 225 ? -11.445 -5.233 15.172 1.00 95.38 225 ASN A N 1
ATOM 1848 C CA . ASN A 1 225 ? -11.384 -3.827 15.577 1.00 95.38 225 ASN A CA 1
ATOM 1849 C C . ASN A 1 225 ? -9.956 -3.413 15.957 1.00 95.38 225 ASN A C 1
ATOM 1851 O O . ASN A 1 225 ? -9.383 -2.517 15.339 1.00 95.38 225 ASN A O 1
ATOM 1855 N N . ASP A 1 226 ? -9.348 -4.095 16.929 1.00 96.31 226 ASP A N 1
ATOM 1856 C CA . ASP A 1 226 ? -7.989 -3.779 17.375 1.00 96.31 226 ASP A CA 1
ATOM 1857 C C . ASP A 1 226 ? -6.965 -3.975 16.242 1.00 96.31 226 ASP A C 1
ATOM 1859 O O . ASP A 1 226 ? -6.043 -3.169 16.102 1.00 96.31 226 ASP A O 1
ATOM 1863 N N . GLY A 1 227 ? -7.144 -4.998 15.400 1.00 96.06 227 GLY A N 1
ATOM 1864 C CA . GLY A 1 227 ? -6.314 -5.248 14.224 1.00 96.06 227 GLY A CA 1
ATOM 1865 C C . GLY A 1 227 ? -6.352 -4.103 13.209 1.00 96.06 227 GLY A C 1
ATOM 1866 O O . GLY A 1 227 ? -5.305 -3.704 12.703 1.00 96.06 227 GLY A O 1
ATOM 1867 N N . LEU A 1 228 ? -7.520 -3.501 12.957 1.00 97.12 228 LEU A N 1
ATOM 1868 C CA . LEU A 1 228 ? -7.650 -2.345 12.060 1.00 97.12 228 LEU A CA 1
ATOM 1869 C C . LEU A 1 228 ? -7.055 -1.062 12.645 1.00 97.12 228 LEU A C 1
ATOM 1871 O O . LEU A 1 228 ? -6.435 -0.297 11.908 1.00 97.12 228 LEU A O 1
ATOM 1875 N N . ILE A 1 229 ? -7.190 -0.828 13.955 1.00 97.75 229 ILE A N 1
ATOM 1876 C CA . ILE A 1 229 ? -6.528 0.312 14.611 1.00 97.75 229 ILE A CA 1
ATOM 1877 C C . ILE A 1 229 ? -5.007 0.146 14.517 1.00 97.75 229 ILE A C 1
ATOM 1879 O O . ILE A 1 229 ? -4.302 1.088 14.157 1.00 97.75 229 ILE A O 1
ATOM 1883 N N . ARG A 1 230 ? -4.493 -1.063 14.777 1.00 97.06 230 ARG A N 1
ATOM 1884 C CA . ARG A 1 230 ? -3.067 -1.382 14.603 1.00 97.06 230 ARG A CA 1
ATOM 1885 C C . ARG A 1 230 ? -2.616 -1.183 13.166 1.00 97.06 230 ARG A C 1
ATOM 1887 O O . ARG A 1 230 ? -1.584 -0.560 12.951 1.00 97.06 230 ARG A O 1
ATOM 1894 N N . LEU A 1 231 ? -3.406 -1.626 12.191 1.00 97.00 231 LEU A N 1
ATOM 1895 C CA . LEU A 1 231 ? -3.118 -1.418 10.775 1.00 97.00 231 LEU A CA 1
ATOM 1896 C C . LEU A 1 231 ? -3.018 0.074 10.426 1.00 97.00 231 LEU A C 1
ATOM 1898 O O . LEU A 1 231 ? -2.072 0.475 9.753 1.00 97.00 231 LEU A O 1
ATOM 1902 N N . ALA A 1 232 ? -3.949 0.898 10.916 1.00 97.56 232 ALA A N 1
ATOM 1903 C CA . ALA A 1 232 ? -3.935 2.343 10.702 1.00 97.56 232 ALA A CA 1
ATOM 1904 C C . ALA A 1 232 ? -2.683 3.015 11.289 1.00 97.56 232 ALA A C 1
ATOM 1906 O O . ALA A 1 232 ? -2.162 3.962 10.704 1.00 97.56 232 ALA A O 1
ATOM 1907 N N . ILE A 1 233 ? -2.193 2.530 12.429 1.00 96.81 233 ILE A N 1
ATOM 1908 C CA . ILE A 1 233 ? -1.018 3.081 13.116 1.00 96.81 233 ILE A CA 1
ATOM 1909 C C . ILE A 1 233 ? 0.282 2.598 12.461 1.00 96.81 233 ILE A C 1
ATOM 1911 O O . ILE A 1 233 ? 1.120 3.409 12.090 1.00 96.81 233 ILE A O 1
ATOM 1915 N N . GLN A 1 234 ? 0.431 1.286 12.280 1.00 95.12 234 GLN A N 1
ATOM 1916 C CA . GLN A 1 234 ? 1.687 0.659 11.856 1.00 95.12 234 GLN A CA 1
ATOM 1917 C C . GLN A 1 234 ? 1.889 0.691 10.336 1.00 95.12 234 GLN A C 1
ATOM 1919 O O . GLN A 1 234 ? 3.019 0.631 9.854 1.00 95.12 234 GLN A O 1
ATOM 1924 N N . LYS A 1 235 ? 0.800 0.744 9.556 1.00 95.38 235 LYS A N 1
ATOM 1925 C CA . LYS A 1 235 ? 0.832 0.761 8.085 1.00 95.38 235 LYS A CA 1
ATOM 1926 C C . LYS A 1 235 ? -0.169 1.772 7.504 1.00 95.38 235 LYS A C 1
ATOM 1928 O O . LYS A 1 235 ? -1.052 1.388 6.731 1.00 95.38 235 LYS A O 1
ATOM 1933 N N . PRO A 1 236 ? -0.021 3.076 7.798 1.00 96.31 236 PRO A N 1
ATOM 1934 C CA . PRO A 1 236 ? -0.990 4.097 7.399 1.00 96.31 236 PRO A CA 1
ATOM 1935 C C . PRO A 1 236 ? -1.168 4.220 5.876 1.00 96.31 236 PRO A C 1
ATOM 1937 O O . PRO A 1 236 ? -2.267 4.524 5.420 1.00 96.31 236 PRO A O 1
ATOM 1940 N N . LEU A 1 237 ? -0.142 3.922 5.064 1.00 95.69 237 LEU A N 1
ATOM 1941 C CA . LEU A 1 237 ? -0.277 3.908 3.598 1.00 95.69 237 LEU A CA 1
ATOM 1942 C C . LEU A 1 237 ? -1.150 2.751 3.102 1.00 95.69 237 LEU A C 1
ATOM 1944 O O . LEU A 1 237 ? -2.027 2.958 2.267 1.00 95.69 237 LEU A O 1
ATOM 1948 N N . LEU A 1 238 ? -0.955 1.544 3.644 1.00 95.81 238 LEU A N 1
ATOM 1949 C CA . LEU A 1 238 ? -1.810 0.397 3.329 1.00 95.81 238 LEU A CA 1
ATOM 1950 C C . LEU A 1 238 ? -3.241 0.649 3.807 1.00 95.81 238 LEU A C 1
ATOM 1952 O O . LEU A 1 238 ? -4.192 0.373 3.083 1.00 95.81 238 LEU A O 1
ATOM 1956 N N . PHE A 1 239 ? -3.393 1.237 4.993 1.00 97.12 239 PHE A N 1
ATOM 1957 C CA . PHE A 1 239 ? -4.686 1.659 5.513 1.00 97.12 239 PHE A CA 1
ATOM 1958 C C . PHE A 1 239 ? -5.382 2.672 4.590 1.00 97.12 239 PHE A C 1
ATOM 1960 O O . PHE A 1 239 ? -6.548 2.486 4.240 1.00 97.12 239 PHE A O 1
ATOM 1967 N N . ALA A 1 240 ? -4.659 3.690 4.112 1.00 96.19 240 ALA A N 1
ATOM 1968 C CA . ALA A 1 240 ? -5.173 4.648 3.136 1.00 96.19 240 ALA A CA 1
ATOM 1969 C C . ALA A 1 240 ? -5.599 3.975 1.830 1.00 96.19 240 ALA A C 1
ATOM 1971 O O . ALA A 1 240 ? -6.664 4.277 1.289 1.00 96.19 240 ALA A O 1
ATOM 1972 N N . ARG A 1 241 ? -4.792 3.025 1.354 1.00 94.31 241 ARG A N 1
ATOM 1973 C CA . ARG A 1 241 ? -5.075 2.255 0.147 1.00 94.31 241 ARG A CA 1
ATOM 1974 C C . ARG A 1 241 ? -6.311 1.365 0.303 1.00 94.31 241 ARG A C 1
ATOM 1976 O O . ARG A 1 241 ? -7.124 1.296 -0.612 1.00 94.31 241 ARG A O 1
ATOM 1983 N N . ILE A 1 242 ? -6.508 0.744 1.466 1.00 95.25 242 ILE A N 1
ATOM 1984 C CA . ILE A 1 242 ? -7.727 -0.012 1.789 1.00 95.25 242 ILE A CA 1
ATOM 1985 C C . ILE A 1 242 ? -8.939 0.923 1.775 1.00 95.25 242 ILE A C 1
ATOM 1987 O O . ILE A 1 242 ? -9.912 0.658 1.074 1.00 95.25 242 ILE A O 1
ATOM 1991 N N . LEU A 1 243 ? -8.867 2.064 2.465 1.00 95.56 243 LEU A N 1
ATOM 1992 C CA . LEU A 1 243 ? -9.977 3.018 2.516 1.00 95.56 243 LEU A CA 1
ATOM 1993 C C . LEU A 1 243 ? -10.337 3.614 1.150 1.00 95.56 243 LEU A C 1
ATOM 1995 O O . LEU A 1 243 ? -11.499 3.959 0.930 1.00 95.56 243 LEU A O 1
ATOM 1999 N N . SER A 1 244 ? -9.385 3.763 0.232 1.00 93.56 244 SER A N 1
ATOM 2000 C CA . SER A 1 244 ? -9.671 4.248 -1.124 1.00 93.56 244 SER A CA 1
ATOM 2001 C C . SER A 1 244 ? -10.236 3.166 -2.050 1.00 93.56 244 SER A C 1
ATOM 2003 O O . SER A 1 244 ? -10.846 3.499 -3.065 1.00 93.56 244 SER A O 1
ATOM 2005 N N . SER A 1 245 ? -10.053 1.893 -1.697 1.00 92.69 245 SER A N 1
ATOM 2006 C CA . SER A 1 245 ? -10.336 0.745 -2.565 1.00 92.69 245 SER A CA 1
ATOM 2007 C C . SER A 1 245 ? -11.570 -0.040 -2.150 1.00 92.69 245 SER A C 1
ATOM 2009 O O . SER A 1 245 ? -12.207 -0.655 -3.000 1.00 92.69 245 SER A O 1
ATOM 2011 N N . PHE A 1 246 ? -11.924 -0.013 -0.867 1.00 92.75 246 PHE A N 1
ATOM 2012 C CA . PHE A 1 246 ? -13.045 -0.764 -0.325 1.00 92.75 246 PHE A CA 1
ATOM 2013 C C . PHE A 1 246 ? -14.076 0.182 0.293 1.00 92.75 246 PHE A C 1
ATOM 2015 O O . PHE A 1 246 ? -13.774 1.064 1.100 1.00 92.75 246 PHE A O 1
ATOM 2022 N N . ASN A 1 247 ? -15.319 -0.006 -0.124 1.00 89.62 247 ASN A N 1
ATOM 2023 C CA . ASN A 1 247 ? -16.528 0.527 0.497 1.00 89.62 247 ASN A CA 1
ATOM 2024 C C . ASN A 1 247 ? -17.428 -0.601 1.024 1.00 89.62 247 ASN A C 1
ATOM 2026 O O . ASN A 1 247 ? -18.339 -0.329 1.789 1.00 89.62 247 ASN A O 1
ATOM 2030 N N . ASP A 1 248 ? -17.139 -1.849 0.662 1.00 90.38 248 ASP A N 1
ATOM 2031 C CA . ASP A 1 248 ? -17.899 -3.034 1.033 1.00 90.38 248 ASP A CA 1
ATOM 2032 C C . ASP A 1 248 ? -17.054 -3.941 1.944 1.00 90.38 248 ASP A C 1
ATOM 2034 O O . ASP A 1 248 ? -15.897 -4.266 1.644 1.00 90.38 248 ASP A O 1
ATOM 2038 N N . THR A 1 249 ? -17.632 -4.316 3.085 1.00 91.62 249 THR A N 1
ATOM 2039 C CA . THR A 1 249 ? -16.990 -5.147 4.111 1.00 91.62 249 THR A CA 1
ATOM 2040 C C . THR A 1 249 ? -16.755 -6.572 3.645 1.00 91.62 249 THR A C 1
ATOM 2042 O O . THR A 1 249 ? -15.687 -7.120 3.920 1.00 91.62 249 THR A O 1
ATOM 2045 N N . ASP A 1 250 ? -17.679 -7.159 2.897 1.00 91.00 250 ASP A N 1
ATOM 2046 C CA . ASP A 1 250 ? -17.548 -8.521 2.396 1.00 91.00 250 ASP A CA 1
ATOM 2047 C C . ASP A 1 250 ? -16.486 -8.601 1.300 1.00 91.00 250 ASP A C 1
ATOM 2049 O O . ASP A 1 250 ? -15.680 -9.537 1.291 1.00 91.00 250 ASP A O 1
ATOM 2053 N N . VAL A 1 251 ? -16.396 -7.588 0.432 1.00 91.69 251 VAL A N 1
ATOM 2054 C CA . VAL A 1 251 ? -15.321 -7.501 -0.573 1.00 91.69 251 VAL A CA 1
ATOM 2055 C C . VAL A 1 251 ? -13.956 -7.376 0.109 1.00 91.69 251 VAL A C 1
ATOM 2057 O O . VAL A 1 251 ? -13.019 -8.096 -0.248 1.00 91.69 251 VAL A O 1
ATOM 2060 N N . PHE A 1 252 ? -13.834 -6.530 1.136 1.00 94.00 252 PHE A N 1
ATOM 2061 C CA . PHE A 1 252 ? -12.597 -6.414 1.912 1.00 94.00 252 PHE A CA 1
ATOM 2062 C C . PHE A 1 252 ? -12.229 -7.718 2.633 1.00 94.00 252 PHE A C 1
ATOM 2064 O O . PHE A 1 252 ? -11.087 -8.168 2.553 1.00 94.00 252 PHE A O 1
ATOM 2071 N N . LEU A 1 253 ? -13.180 -8.358 3.314 1.00 91.31 253 LEU A N 1
ATOM 2072 C CA . LEU A 1 253 ? -12.935 -9.620 4.017 1.00 91.31 253 LEU A CA 1
ATOM 2073 C C . LEU A 1 253 ? -12.667 -10.784 3.055 1.00 91.31 253 LEU A C 1
ATOM 2075 O O . LEU A 1 253 ? -12.018 -11.758 3.427 1.00 91.31 253 LEU A O 1
ATOM 2079 N N . THR A 1 254 ? -13.152 -10.709 1.818 1.00 90.81 254 THR A N 1
ATOM 2080 C CA . THR A 1 254 ? -12.790 -11.655 0.756 1.00 90.81 254 THR A CA 1
ATOM 2081 C C . THR A 1 254 ? -11.361 -11.414 0.289 1.00 90.81 254 THR A C 1
ATOM 2083 O O . THR A 1 254 ? -10.588 -12.364 0.154 1.00 90.81 254 THR A O 1
ATOM 2086 N N . TRP A 1 255 ? -10.971 -10.150 0.113 1.00 92.62 255 TRP A N 1
ATOM 2087 C CA . TRP A 1 255 ? -9.600 -9.773 -0.215 1.00 92.62 255 TRP A CA 1
ATOM 2088 C C . TRP A 1 255 ? -8.597 -10.265 0.838 1.00 92.62 255 TRP A C 1
ATOM 2090 O O . TRP A 1 255 ? -7.594 -10.870 0.465 1.00 92.62 255 TRP A O 1
ATOM 2100 N N . THR A 1 256 ? -8.892 -10.132 2.138 1.00 92.56 256 THR A N 1
ATOM 2101 C CA . THR A 1 256 ? -7.996 -10.623 3.208 1.00 92.56 256 THR A CA 1
ATOM 2102 C C . THR A 1 256 ? -7.858 -12.148 3.258 1.00 92.56 256 THR A C 1
ATOM 2104 O O . THR A 1 256 ? -6.930 -12.665 3.878 1.00 92.56 256 THR A O 1
ATOM 2107 N N . LYS A 1 257 ? -8.764 -12.892 2.610 1.00 88.69 257 LYS A N 1
ATOM 2108 C CA . LYS A 1 257 ? -8.730 -14.361 2.527 1.00 88.69 257 LYS A CA 1
ATOM 2109 C C . LYS A 1 257 ? -8.002 -14.883 1.290 1.00 88.69 257 LYS A C 1
ATOM 2111 O O . LYS A 1 257 ? -7.755 -16.091 1.228 1.00 88.69 257 LYS A O 1
ATOM 2116 N N . ARG A 1 258 ? -7.674 -14.020 0.320 1.00 84.25 258 ARG A N 1
ATOM 2117 C CA . ARG A 1 258 ? -6.903 -14.414 -0.864 1.00 84.25 258 ARG A CA 1
ATOM 2118 C C . ARG A 1 258 ? -5.557 -14.987 -0.427 1.00 84.25 258 ARG A C 1
ATOM 2120 O O . ARG A 1 258 ? -4.924 -14.496 0.502 1.00 84.25 258 ARG A O 1
ATOM 2127 N N . ARG A 1 259 ? -5.141 -16.055 -1.098 1.00 76.69 259 ARG A N 1
ATOM 2128 C CA . ARG A 1 259 ? -3.851 -16.711 -0.881 1.00 76.69 259 ARG A CA 1
ATOM 2129 C C . ARG A 1 259 ? -3.103 -16.738 -2.198 1.00 76.69 259 ARG A C 1
ATOM 2131 O O . ARG A 1 259 ? -3.735 -16.717 -3.256 1.00 76.69 259 ARG A O 1
ATOM 2138 N N . ARG A 1 260 ? -1.777 -16.828 -2.125 1.00 68.50 260 ARG A N 1
ATOM 2139 C CA . ARG A 1 260 ? -0.983 -17.222 -3.287 1.00 68.50 260 ARG A CA 1
ATOM 2140 C C . ARG A 1 260 ? -1.498 -18.590 -3.748 1.00 68.50 260 ARG A C 1
ATOM 2142 O O . ARG A 1 260 ? -1.566 -19.521 -2.945 1.00 68.50 260 ARG A O 1
ATOM 2149 N N . VAL A 1 261 ? -1.938 -18.670 -4.999 1.00 58.19 261 VAL A N 1
ATOM 2150 C CA . VAL A 1 261 ? -2.224 -19.955 -5.640 1.00 58.19 261 VAL A CA 1
ATOM 2151 C C . VAL A 1 261 ? -0.857 -20.587 -5.899 1.00 58.19 261 VAL A C 1
ATOM 2153 O O . VAL A 1 261 ? 0.001 -19.934 -6.491 1.00 58.19 261 VAL A O 1
ATOM 2156 N N . GLN A 1 262 ? -0.624 -21.762 -5.312 1.00 41.59 262 GLN A N 1
ATOM 2157 C CA . GLN A 1 262 ? 0.599 -22.546 -5.507 1.00 41.59 262 GLN A CA 1
ATOM 2158 C C . GLN A 1 262 ? 0.518 -23.331 -6.811 1.00 41.59 262 GLN A C 1
ATOM 2160 O O . GLN A 1 262 ? -0.599 -23.806 -7.126 1.00 41.59 262 GLN A O 1
#

pLDDT: mean 83.79, std 18.56, range [33.69, 97.75]

Radius of gyration: 19.82 Å; chains: 1; bounding box: 45×41×61 Å

Sequence (262 aa):
MKSSVFFLSYSICLWLMLLIGAPALLTVVNADELGETPNIRENKLSASEQKIFTLLKTEFPGELLRDEFKTLRKLSEHKRYLNYLSETYAAEKPFKKFEQFPKNVLPPKERYLKYFQEHFNVKNVDEITEREHAIFHQLSEQLWKIDVQQLHGKEMTPDAMMPFLMKGIMNKDVQEWMVQRKIVTQENAGPQIGQFLLSLMVFNLDIVIKDIEGTKTLLETHGQNDGLIRLAIQKPLLFARILSSFNDTDVFLTWTKRRRVQ

Foldseek 3Di:
DPDPVVVVLQVVLLVVVPVCPPVNLLPDDPDDDFDDDPALPVPDQDPLLVVLLVVLCVVQVDDCPPPLNPNVLCSLQPPSLQVSLCVVPVVFHRDNHSVVDLVGDADQQVLCVRVCCVQQVDDDSVSQDPLNSVLLRQQLLLLLLLVLCVLVVDDCRVVNSCVSNCVSCVPPSNVVVCVVSVLADPVNRSVSSSVVSSSSNSSSVVVLQSLLQSLLCLCVVPNPPSSLSSCCSVPVNSNVVCVVRTSHSVSVVVSSPDHRDD

Secondary structure (DSSP, 8-state):
--SSHHHHHHHHHHHHHHHS-TTGGGS----TT----------PPPHHHHHHHHHHHHH--S-TT-TTTHHHHHHHT-HHHHHHHHHHTTTSPP-SSGGGHHHHPPPPTHHHHHHHHHHH---SGGGS-HHHHHHHHHHHHHHHHHHHHHHTT----HHHHHHHHHHHHTSHHHHHHHHHTTS--TTTHHHHHHHHHHHHHHHHHHHHHHHHHHHHHHHHHH-HHHHHHHHHHH-HHHHHHHHHH-S-HHHHHHHTT-----